Protein AF-A0A662QI14-F1 (afdb_monomer)

Structure (mmCIF, N/CA/C/O backbone):
data_AF-A0A662QI14-F1
#
_entry.id   AF-A0A662QI14-F1
#
loop_
_atom_site.group_PDB
_atom_site.id
_atom_site.type_symbol
_atom_site.label_atom_id
_atom_site.label_alt_id
_atom_site.label_comp_id
_atom_site.label_asym_id
_atom_site.label_entity_id
_atom_site.label_seq_id
_atom_site.pdbx_PDB_ins_code
_atom_site.Cartn_x
_atom_site.Cartn_y
_atom_site.Cartn_z
_atom_site.occupancy
_atom_site.B_iso_or_equiv
_atom_site.auth_seq_id
_atom_site.auth_comp_id
_atom_site.auth_asym_id
_atom_site.auth_atom_id
_atom_site.pdbx_PDB_model_num
ATOM 1 N N . MET A 1 1 ? 9.023 14.024 5.427 1.00 74.12 1 MET A N 1
ATOM 2 C CA . MET A 1 1 ? 7.740 13.466 5.902 1.00 74.12 1 MET A CA 1
ATOM 3 C C . MET A 1 1 ? 7.917 11.964 5.994 1.00 74.12 1 MET A C 1
ATOM 5 O O . M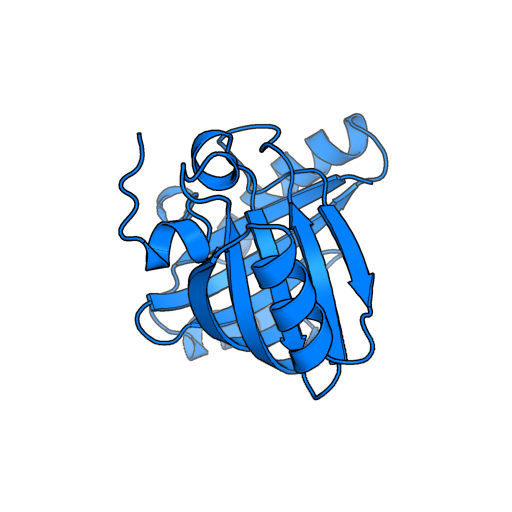ET A 1 1 ? 8.497 11.395 5.080 1.00 74.12 1 MET A O 1
ATOM 9 N N . ILE A 1 2 ? 7.525 11.358 7.107 1.00 78.69 2 ILE A N 1
ATOM 10 C CA . ILE A 1 2 ? 7.701 9.931 7.391 1.00 78.69 2 ILE A CA 1
ATOM 11 C C . ILE A 1 2 ? 6.310 9.346 7.583 1.00 78.69 2 ILE A C 1
ATOM 13 O O . ILE A 1 2 ? 5.497 9.927 8.299 1.00 78.69 2 ILE A O 1
ATOM 17 N N . GLU A 1 3 ? 6.028 8.222 6.946 1.00 86.25 3 GLU A N 1
ATOM 18 C CA . GLU A 1 3 ? 4.781 7.497 7.161 1.00 86.25 3 GLU A CA 1
ATOM 19 C C . GLU A 1 3 ? 4.987 6.438 8.245 1.00 86.25 3 GLU A C 1
ATOM 21 O O . GLU A 1 3 ? 5.936 5.659 8.176 1.00 86.25 3 GLU A O 1
ATOM 26 N N . VAL A 1 4 ? 4.129 6.457 9.266 1.00 92.00 4 VAL A N 1
ATOM 27 C CA . VAL A 1 4 ? 3.988 5.400 10.270 1.00 92.00 4 VAL A CA 1
ATOM 28 C C . VAL A 1 4 ? 2.883 4.478 9.787 1.00 92.00 4 VAL A C 1
ATOM 30 O O . VAL A 1 4 ? 1.743 4.917 9.640 1.00 92.00 4 VAL A O 1
ATOM 33 N N . GLU A 1 5 ? 3.220 3.215 9.552 1.00 93.94 5 GLU A N 1
ATOM 34 C CA . GLU A 1 5 ? 2.289 2.214 9.034 1.00 93.94 5 GLU A CA 1
ATOM 35 C C . GLU A 1 5 ? 2.386 0.912 9.835 1.00 93.94 5 GLU A C 1
ATOM 37 O O . GLU A 1 5 ? 3.488 0.403 10.081 1.00 93.94 5 GLU A O 1
ATOM 42 N N . VAL A 1 6 ? 1.232 0.338 10.173 1.00 95.12 6 VAL A N 1
ATOM 43 C CA . VAL A 1 6 ? 1.103 -1.067 10.584 1.00 95.12 6 VAL A CA 1
ATOM 44 C C . VAL A 1 6 ? 0.076 -1.762 9.705 1.00 95.12 6 VAL A C 1
ATOM 46 O O . VAL A 1 6 ? -0.952 -1.186 9.352 1.00 95.12 6 VAL A O 1
ATOM 49 N N . LYS A 1 7 ? 0.348 -3.024 9.374 1.00 96.19 7 LYS A N 1
ATOM 50 C CA . LYS A 1 7 ? -0.572 -3.892 8.645 1.00 96.19 7 LYS A CA 1
ATOM 51 C C . LYS A 1 7 ? -0.931 -5.076 9.517 1.00 96.19 7 LYS A C 1
ATOM 53 O O . LYS A 1 7 ? -0.042 -5.743 10.033 1.00 96.19 7 LYS A O 1
ATOM 58 N N . VAL A 1 8 ? -2.215 -5.376 9.623 1.00 95.62 8 VAL A N 1
ATOM 59 C CA . VAL A 1 8 ? -2.722 -6.503 10.402 1.00 95.62 8 VAL A CA 1
ATOM 60 C C . VAL A 1 8 ? -3.516 -7.422 9.497 1.00 95.62 8 VAL A C 1
ATOM 62 O O . VAL A 1 8 ? -4.354 -6.963 8.719 1.00 95.62 8 VAL A O 1
ATOM 65 N N . ARG A 1 9 ? -3.258 -8.727 9.580 1.00 94.12 9 ARG A N 1
ATOM 66 C CA . ARG A 1 9 ? -4.088 -9.720 8.893 1.00 94.12 9 ARG A CA 1
ATOM 67 C C . ARG A 1 9 ? -5.415 -9.848 9.634 1.00 94.12 9 ARG A C 1
ATOM 69 O O . ARG A 1 9 ? -5.430 -10.047 10.842 1.00 94.12 9 ARG A O 1
ATOM 76 N N . VAL A 1 10 ? -6.529 -9.765 8.913 1.00 92.00 10 VAL A N 1
ATOM 77 C CA . VAL A 1 10 ? -7.872 -9.840 9.508 1.00 92.00 10 VAL A CA 1
ATOM 78 C C . VAL A 1 10 ? -8.641 -11.020 8.925 1.00 92.00 10 VAL A C 1
ATOM 80 O O . VAL A 1 10 ? -8.596 -11.272 7.722 1.00 92.00 10 VAL A O 1
ATOM 83 N N . GLY A 1 11 ? -9.327 -11.770 9.789 1.00 83.44 11 GLY A N 1
ATOM 84 C CA . GLY A 1 11 ? -10.088 -12.955 9.387 1.00 83.44 11 GLY A CA 1
ATOM 85 C C . GLY A 1 11 ? -11.378 -12.595 8.648 1.00 83.44 11 GLY A C 1
ATOM 86 O O . GLY A 1 11 ? -11.539 -12.926 7.476 1.00 83.44 11 GLY A O 1
ATOM 87 N N . ASP A 1 12 ? -12.289 -11.890 9.324 1.00 85.81 12 ASP A N 1
ATOM 88 C CA . ASP A 1 12 ? -13.563 -11.451 8.747 1.00 85.81 12 ASP A CA 1
ATOM 89 C C . ASP A 1 12 ? -13.516 -9.955 8.395 1.00 85.81 12 ASP A C 1
ATOM 91 O O . ASP A 1 12 ? -13.445 -9.072 9.253 1.00 85.81 12 ASP A O 1
ATOM 95 N N . THR A 1 13 ? -13.590 -9.677 7.091 1.00 86.50 13 THR A N 1
ATOM 96 C CA . THR A 1 13 ? -13.582 -8.316 6.531 1.00 86.50 13 THR A CA 1
ATOM 97 C C . THR A 1 13 ? -14.786 -7.499 6.996 1.00 86.50 13 THR A C 1
ATOM 99 O O . THR A 1 13 ? -14.650 -6.327 7.335 1.00 86.50 13 THR A O 1
ATOM 102 N N . ASN A 1 14 ? -15.971 -8.111 7.028 1.00 90.12 14 ASN A N 1
ATOM 103 C CA . ASN A 1 14 ? -17.198 -7.417 7.407 1.00 90.12 14 ASN A CA 1
ATOM 104 C C . ASN A 1 14 ? -17.208 -7.125 8.905 1.00 90.12 14 ASN A C 1
ATOM 106 O O . ASN A 1 14 ? -17.766 -6.121 9.342 1.00 90.12 14 ASN A O 1
ATOM 110 N N . GLU A 1 15 ? -16.612 -8.009 9.704 1.00 91.81 15 GLU A N 1
ATOM 111 C CA . GLU A 1 15 ? -16.480 -7.791 11.135 1.00 91.81 15 GLU A CA 1
ATOM 112 C C . GLU A 1 15 ? -15.593 -6.585 11.440 1.00 91.81 15 GLU A C 1
ATOM 114 O O . GLU A 1 15 ? -16.041 -5.677 12.143 1.00 91.81 15 GLU A O 1
ATOM 119 N N . ILE A 1 16 ? -14.379 -6.527 10.882 1.00 93.56 16 ILE A N 1
ATOM 120 C CA . ILE A 1 16 ? -13.482 -5.394 11.135 1.00 93.56 16 ILE A CA 1
ATOM 121 C C . ILE A 1 16 ? -14.049 -4.084 10.575 1.00 93.56 16 ILE A C 1
ATOM 123 O O . ILE A 1 16 ? -13.948 -3.053 11.233 1.00 93.56 16 ILE A O 1
ATOM 127 N N . GLU A 1 17 ? -14.726 -4.127 9.423 1.00 95.25 17 GLU A N 1
ATOM 128 C CA . GLU A 1 17 ? -15.419 -2.972 8.847 1.00 95.25 17 GLU A CA 1
ATOM 129 C C . GLU A 1 17 ? -16.504 -2.436 9.792 1.00 95.25 17 GLU A C 1
ATOM 131 O O . GLU A 1 17 ? -16.542 -1.239 10.080 1.00 95.25 17 GLU A O 1
ATOM 136 N N . ARG A 1 18 ? -17.347 -3.315 10.356 1.00 94.81 18 ARG A N 1
ATOM 137 C CA . ARG A 1 18 ? -18.336 -2.912 11.369 1.00 94.81 18 ARG A CA 1
ATOM 138 C C . ARG A 1 18 ? -17.670 -2.316 12.607 1.00 94.81 18 ARG A C 1
ATOM 140 O O . ARG A 1 18 ? -18.177 -1.328 13.132 1.00 94.81 18 ARG A O 1
ATOM 147 N N . ARG A 1 19 ? -16.552 -2.887 13.070 1.00 93.94 19 ARG A N 1
ATOM 148 C CA . ARG A 1 19 ? -15.827 -2.386 14.250 1.00 93.94 19 ARG A CA 1
ATOM 149 C C . ARG A 1 19 ? -15.285 -0.975 14.023 1.00 93.94 19 ARG A C 1
ATOM 151 O O . ARG A 1 19 ? -15.553 -0.109 14.849 1.00 93.94 19 ARG A O 1
ATOM 158 N N . ILE A 1 20 ? -14.574 -0.719 12.921 1.00 95.38 20 ILE A N 1
ATOM 159 C CA . ILE A 1 20 ? -14.007 0.617 12.657 1.00 95.38 20 ILE A CA 1
ATOM 160 C C . ILE A 1 20 ? -15.112 1.668 12.470 1.00 95.38 20 ILE A C 1
ATOM 162 O O . ILE A 1 20 ? -14.993 2.773 12.992 1.00 95.38 20 ILE A O 1
ATOM 166 N N . LEU A 1 21 ? -16.226 1.315 11.815 1.00 96.25 21 LEU A N 1
ATOM 167 C CA . LEU A 1 21 ? -17.382 2.206 11.666 1.00 96.25 21 LEU A CA 1
ATOM 168 C C . LEU A 1 21 ? -18.048 2.509 13.013 1.00 96.25 21 LEU A C 1
ATOM 170 O O . LEU A 1 21 ? -18.331 3.666 13.307 1.00 96.25 21 LEU A O 1
ATOM 174 N N . TYR A 1 22 ? -18.250 1.492 13.857 1.00 95.06 22 TYR A N 1
ATOM 175 C CA . TYR A 1 22 ? -18.815 1.664 15.200 1.00 95.06 22 TYR A CA 1
ATOM 176 C C . TYR A 1 22 ? -17.958 2.583 16.081 1.00 95.06 22 TYR A C 1
ATOM 178 O O . TYR A 1 22 ? -18.488 3.338 16.891 1.00 95.06 22 TYR A O 1
ATOM 186 N N . LYS A 1 23 ? -16.634 2.547 15.903 1.00 93.62 23 LYS A N 1
ATOM 187 C CA . LYS A 1 23 ? -15.697 3.430 16.606 1.00 93.62 23 LYS A CA 1
ATOM 188 C C . LYS A 1 23 ? -15.717 4.872 16.095 1.00 93.62 23 LYS A C 1
ATOM 190 O O . LYS A 1 23 ? -15.193 5.738 16.778 1.00 93.62 23 LYS A O 1
ATOM 195 N N . GLY A 1 24 ? -16.347 5.143 14.951 1.00 95.69 24 GLY A N 1
ATOM 196 C CA . GLY A 1 24 ? -16.468 6.486 14.381 1.00 95.69 24 GLY A CA 1
ATOM 197 C C . GLY A 1 24 ? -15.584 6.739 13.160 1.00 95.69 24 GLY A C 1
ATOM 198 O O . GLY A 1 24 ? -15.424 7.891 12.756 1.00 95.69 24 GLY A O 1
ATOM 199 N N . ALA A 1 25 ? -15.002 5.700 12.549 1.00 97.06 25 ALA A N 1
ATOM 200 C CA . ALA A 1 25 ? -14.295 5.866 11.284 1.00 97.06 25 ALA A CA 1
ATOM 201 C C . ALA A 1 25 ? -15.270 6.290 10.175 1.00 97.06 25 ALA A C 1
ATOM 203 O O . ALA A 1 25 ? -16.364 5.744 10.037 1.00 97.06 25 ALA A O 1
ATOM 204 N N . SER A 1 26 ? -14.856 7.245 9.350 1.00 97.94 26 SER A N 1
ATOM 205 C CA . SER A 1 26 ? -15.634 7.733 8.211 1.00 97.94 26 SER A CA 1
ATOM 206 C C . SER A 1 26 ? -15.220 7.004 6.940 1.00 97.94 26 SER A C 1
ATOM 208 O O . SER A 1 26 ? -14.038 6.991 6.600 1.00 97.94 26 SER A O 1
ATOM 210 N N . TYR A 1 27 ? -16.174 6.400 6.228 1.00 97.88 27 TYR A N 1
ATOM 211 C CA . TYR A 1 27 ? -15.918 5.815 4.909 1.00 97.88 27 TYR A CA 1
ATOM 212 C C . TYR A 1 27 ? -15.594 6.908 3.890 1.00 97.88 27 TYR A C 1
ATOM 214 O O . TYR A 1 27 ? -16.312 7.901 3.796 1.00 97.88 27 TYR A O 1
ATOM 222 N N . MET A 1 28 ? -14.537 6.695 3.106 1.00 97.62 28 MET A N 1
ATOM 223 C CA . MET A 1 28 ? -14.084 7.650 2.096 1.00 97.62 28 MET A CA 1
ATOM 224 C C . MET A 1 28 ? -14.391 7.152 0.684 1.00 97.62 28 MET A C 1
ATOM 226 O O . MET A 1 28 ? -15.162 7.772 -0.044 1.00 97.62 28 MET A O 1
ATOM 230 N N . LYS A 1 29 ? -13.771 6.039 0.278 1.00 97.31 29 LYS A N 1
ATOM 231 C CA . LYS A 1 29 ? -13.925 5.461 -1.064 1.00 97.31 29 LYS A CA 1
ATOM 232 C C . LYS A 1 29 ? -13.498 3.997 -1.096 1.00 97.31 29 LYS A C 1
ATOM 234 O O . LYS A 1 29 ? -12.813 3.522 -0.191 1.00 97.31 29 LYS A O 1
ATOM 239 N N . ALA A 1 30 ? -13.851 3.305 -2.173 1.00 97.19 30 ALA A N 1
ATOM 240 C CA . ALA A 1 30 ? -13.321 1.993 -2.509 1.00 97.19 30 ALA A CA 1
ATOM 241 C C . ALA A 1 30 ? -12.641 2.071 -3.873 1.00 97.19 30 ALA A C 1
ATOM 243 O O . ALA A 1 30 ? -13.185 2.688 -4.783 1.00 97.19 30 ALA A O 1
ATOM 244 N N . VAL A 1 31 ? -11.474 1.445 -3.991 1.00 97.50 31 VAL A N 1
ATOM 245 C CA . VAL A 1 31 ? -10.638 1.493 -5.191 1.00 97.50 31 VAL A CA 1
ATOM 246 C C . VAL A 1 31 ? -10.148 0.099 -5.561 1.00 97.50 31 VAL A C 1
ATOM 248 O O . VAL A 1 31 ? -9.963 -0.763 -4.691 1.00 97.50 31 VAL A O 1
ATOM 251 N N . MET A 1 32 ? -9.924 -0.118 -6.852 1.00 97.56 32 MET A N 1
ATOM 252 C CA . MET A 1 32 ? -9.212 -1.293 -7.347 1.00 97.56 32 MET A CA 1
ATOM 253 C C . MET A 1 32 ? -7.774 -0.890 -7.640 1.00 97.56 32 MET A C 1
ATOM 255 O O . MET A 1 32 ? -7.534 0.044 -8.396 1.00 97.56 32 MET A O 1
ATOM 259 N N . GLN A 1 33 ? -6.821 -1.593 -7.034 1.00 98.06 33 GLN A N 1
ATOM 260 C CA . GLN A 1 33 ? -5.401 -1.339 -7.241 1.00 98.06 33 GLN A CA 1
ATOM 261 C C . GLN A 1 33 ? -4.744 -2.545 -7.896 1.00 98.06 33 GLN A C 1
ATOM 263 O O . GLN A 1 33 ? -4.866 -3.671 -7.400 1.00 98.06 33 GLN A O 1
ATOM 268 N N . HIS A 1 34 ? -3.999 -2.291 -8.969 1.00 97.94 34 HIS A N 1
ATOM 269 C CA . HIS A 1 34 ? -3.143 -3.275 -9.621 1.00 97.94 34 HIS A CA 1
ATOM 270 C C . HIS A 1 34 ? -1.697 -2.796 -9.585 1.00 97.94 34 HIS A C 1
ATOM 272 O O . HIS A 1 34 ? -1.315 -1.854 -10.274 1.00 97.94 34 HIS A O 1
ATOM 278 N N . ASP A 1 35 ? -0.905 -3.475 -8.767 1.00 98.12 35 ASP A N 1
ATOM 279 C CA . ASP A 1 35 ? 0.502 -3.184 -8.543 1.00 98.12 35 ASP A CA 1
ATOM 280 C C . ASP A 1 35 ? 1.366 -4.129 -9.381 1.00 98.12 35 ASP A C 1
ATOM 282 O O . ASP A 1 35 ? 1.158 -5.341 -9.354 1.00 98.12 35 ASP A O 1
ATOM 286 N N . VAL A 1 36 ? 2.365 -3.587 -10.074 1.00 98.19 36 VAL A N 1
ATOM 287 C CA . VAL A 1 36 ? 3.467 -4.333 -10.697 1.00 98.19 36 VAL A CA 1
ATOM 288 C C . VAL A 1 36 ? 4.752 -3.906 -10.022 1.00 98.19 36 VAL A C 1
ATOM 290 O O . VAL A 1 36 ? 5.079 -2.718 -9.986 1.00 98.19 36 VAL A O 1
ATOM 293 N N . TYR A 1 37 ? 5.485 -4.873 -9.495 1.00 98.38 37 TYR A N 1
ATOM 294 C CA . TYR A 1 37 ? 6.766 -4.641 -8.853 1.00 98.38 37 TYR A CA 1
ATOM 295 C C . TYR A 1 37 ? 7.911 -4.943 -9.808 1.00 98.38 37 TYR A C 1
ATOM 297 O O . TYR A 1 37 ? 7.887 -5.943 -10.530 1.00 98.38 37 TYR A O 1
ATOM 305 N N . PHE A 1 38 ? 8.922 -4.083 -9.765 1.00 98.50 38 PHE A N 1
ATOM 306 C CA . PHE A 1 38 ? 10.118 -4.162 -10.586 1.00 98.50 38 PHE A CA 1
ATOM 307 C C . PHE A 1 38 ? 11.364 -4.273 -9.712 1.00 98.50 38 PHE A C 1
ATOM 309 O O . PHE A 1 38 ? 11.449 -3.662 -8.646 1.00 98.50 38 PHE A O 1
ATOM 316 N N . ASP A 1 39 ? 12.343 -5.032 -10.188 1.00 98.38 39 ASP A N 1
ATOM 317 C CA . ASP A 1 39 ? 13.679 -5.112 -9.597 1.00 98.38 39 ASP A CA 1
ATOM 318 C C . ASP A 1 39 ? 14.699 -5.460 -10.687 1.00 98.38 39 ASP A C 1
ATOM 320 O O . ASP A 1 39 ? 14.338 -5.830 -11.805 1.00 98.38 39 ASP A O 1
ATOM 324 N N . PHE A 1 40 ? 15.981 -5.323 -10.384 1.00 98.06 40 PHE A N 1
ATOM 325 C CA . PHE A 1 40 ? 17.057 -5.753 -11.264 1.00 98.06 40 PHE A CA 1
ATOM 326 C C . PHE A 1 40 ? 17.158 -7.289 -11.303 1.00 98.06 40 PHE A C 1
ATOM 328 O O . PHE A 1 40 ? 16.676 -7.966 -10.388 1.00 98.06 40 PHE A O 1
ATOM 335 N N . PRO A 1 41 ? 17.838 -7.869 -12.314 1.00 97.12 41 PRO A N 1
ATOM 336 C CA . PRO A 1 41 ? 18.073 -9.310 -12.417 1.00 97.12 41 PRO A CA 1
ATOM 337 C C . PRO A 1 41 ? 18.618 -9.974 -11.151 1.00 97.12 41 PRO A C 1
ATOM 339 O O . PRO A 1 41 ? 18.265 -11.110 -10.844 1.00 97.12 41 PRO A O 1
ATOM 342 N N . ASP A 1 42 ? 19.434 -9.252 -10.386 1.00 96.56 42 ASP A N 1
ATOM 343 C CA . ASP A 1 42 ? 20.042 -9.722 -9.143 1.00 96.56 42 ASP A CA 1
ATOM 344 C C . ASP A 1 42 ? 19.197 -9.459 -7.882 1.00 96.56 42 ASP A C 1
ATOM 346 O O . ASP A 1 42 ? 19.680 -9.673 -6.767 1.00 96.56 42 ASP A O 1
ATOM 350 N N . LYS A 1 43 ? 17.947 -9.002 -8.048 1.00 95.81 43 LYS A N 1
ATOM 351 C CA . LYS A 1 43 ? 16.976 -8.707 -6.981 1.00 95.81 43 LYS A CA 1
ATOM 352 C C . LYS A 1 43 ? 17.530 -7.794 -5.880 1.00 95.81 43 LYS A C 1
ATOM 354 O O . LYS A 1 43 ? 17.286 -8.011 -4.688 1.00 95.81 43 LYS A O 1
ATOM 359 N N . ARG A 1 44 ? 18.363 -6.820 -6.264 1.00 96.25 44 ARG A N 1
ATOM 360 C CA . ARG A 1 44 ? 19.051 -5.951 -5.303 1.00 96.25 44 ARG A CA 1
ATOM 361 C C . ARG A 1 44 ? 18.091 -5.087 -4.498 1.00 96.25 44 ARG A C 1
ATOM 363 O O . ARG A 1 44 ? 18.332 -4.931 -3.310 1.00 96.25 44 ARG A O 1
ATOM 370 N N . LEU A 1 45 ? 17.000 -4.587 -5.090 1.00 96.06 45 LEU A N 1
ATOM 371 C CA . LEU A 1 45 ? 16.052 -3.756 -4.346 1.00 96.06 45 LEU A CA 1
ATOM 372 C C . LEU A 1 45 ? 15.402 -4.574 -3.233 1.00 96.06 45 LEU A C 1
ATOM 374 O O . LEU A 1 45 ? 15.449 -4.163 -2.078 1.00 96.06 45 LEU A O 1
ATOM 378 N N . LEU A 1 46 ? 14.891 -5.765 -3.557 1.00 93.75 46 LEU A N 1
ATOM 379 C CA . LEU A 1 46 ? 14.287 -6.662 -2.577 1.00 93.75 46 LEU A CA 1
ATOM 380 C C . LEU A 1 46 ? 15.276 -7.055 -1.472 1.00 93.75 46 LEU A C 1
ATOM 382 O O . LEU A 1 46 ? 14.916 -7.052 -0.297 1.00 93.75 46 LEU A O 1
ATOM 386 N N . ARG A 1 47 ? 16.523 -7.391 -1.833 1.00 92.69 47 ARG A N 1
ATOM 387 C CA . ARG A 1 47 ? 17.570 -7.751 -0.863 1.00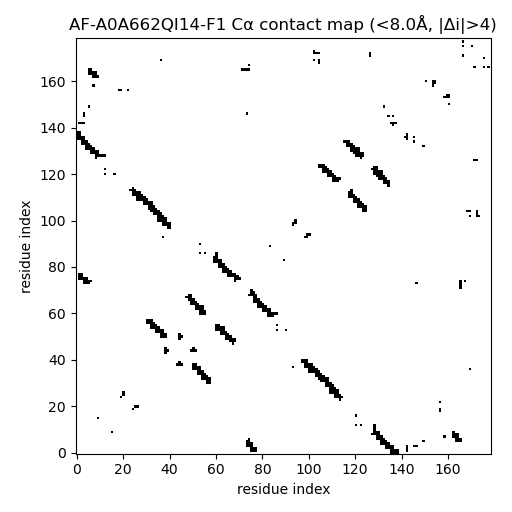 92.69 47 ARG A CA 1
ATOM 388 C C . ARG A 1 47 ? 17.870 -6.609 0.105 1.00 92.69 47 ARG A C 1
ATOM 390 O O . ARG A 1 47 ? 18.095 -6.874 1.284 1.00 92.69 47 ARG A O 1
ATOM 397 N N . ASP A 1 48 ? 17.854 -5.381 -0.394 1.00 92.12 48 ASP A N 1
ATOM 398 C CA . ASP A 1 48 ? 18.148 -4.181 0.384 1.00 92.12 48 ASP A CA 1
ATOM 399 C C . ASP A 1 48 ? 16.891 -3.662 1.129 1.00 92.12 48 ASP A C 1
ATOM 401 O O . ASP A 1 48 ? 16.942 -2.644 1.815 1.00 92.12 48 ASP A O 1
ATOM 405 N N . GLY A 1 49 ? 15.754 -4.370 1.038 1.00 90.94 49 GLY A N 1
ATOM 406 C CA . GLY A 1 49 ? 14.491 -4.006 1.693 1.00 90.94 49 GLY A CA 1
ATOM 407 C C . GLY A 1 49 ? 13.717 -2.879 0.998 1.00 90.94 49 GLY A C 1
ATOM 408 O O . GLY A 1 49 ? 12.751 -2.354 1.557 1.00 90.94 49 GLY A O 1
ATOM 409 N N . CYS A 1 50 ? 14.126 -2.520 -0.217 1.00 94.94 50 CYS A N 1
ATOM 410 C CA . CYS A 1 50 ? 13.502 -1.521 -1.073 1.00 94.94 50 CYS A CA 1
ATOM 411 C C . CYS A 1 50 ? 12.475 -2.162 -2.022 1.00 94.94 50 CYS A C 1
ATOM 413 O O . CYS A 1 50 ? 12.456 -3.373 -2.247 1.00 94.94 50 CYS A O 1
ATOM 415 N N . ALA A 1 51 ? 11.623 -1.339 -2.631 1.00 96.56 51 ALA A N 1
ATOM 416 C CA . ALA A 1 51 ? 10.713 -1.786 -3.682 1.00 96.56 51 ALA A CA 1
ATOM 417 C C . ALA A 1 51 ? 10.473 -0.687 -4.717 1.00 96.56 51 ALA A C 1
ATOM 419 O O . ALA A 1 51 ? 10.223 0.460 -4.353 1.00 96.56 51 ALA A O 1
ATOM 420 N N . LEU A 1 52 ? 10.472 -1.049 -6.001 1.00 98.25 52 LEU A N 1
ATOM 421 C CA . LEU A 1 52 ? 9.975 -0.193 -7.074 1.00 98.25 52 LEU A CA 1
ATOM 422 C C . LEU A 1 52 ? 8.638 -0.740 -7.576 1.00 98.25 52 LEU A C 1
ATOM 424 O O . LEU A 1 52 ? 8.526 -1.929 -7.878 1.00 98.25 52 LEU A O 1
ATOM 428 N N . ARG A 1 53 ? 7.620 0.119 -7.657 1.00 98.31 53 ARG A N 1
ATOM 429 C CA . ARG A 1 53 ? 6.253 -0.278 -8.007 1.00 98.31 53 ARG A CA 1
ATOM 430 C C . ARG A 1 53 ? 5.632 0.685 -9.009 1.00 98.31 53 ARG A C 1
ATOM 432 O O . ARG A 1 53 ? 5.707 1.895 -8.824 1.00 98.31 53 ARG A O 1
ATOM 439 N N . ILE A 1 54 ? 4.933 0.129 -9.992 1.00 98.50 54 ILE A N 1
ATOM 440 C CA . ILE A 1 54 ? 3.940 0.832 -10.806 1.00 98.50 54 ILE A CA 1
ATOM 441 C C . ILE A 1 54 ? 2.554 0.390 -10.336 1.00 98.50 54 ILE A C 1
ATOM 443 O O . ILE A 1 54 ? 2.256 -0.802 -10.348 1.00 98.50 54 ILE A O 1
ATOM 447 N N . ARG A 1 55 ? 1.725 1.330 -9.882 1.00 98.44 55 ARG A N 1
ATOM 448 C CA . ARG A 1 55 ? 0.342 1.093 -9.450 1.00 98.44 55 ARG A CA 1
ATOM 449 C C . ARG A 1 55 ? -0.614 1.749 -10.425 1.00 98.44 55 ARG A C 1
ATOM 451 O O . ARG A 1 55 ? -0.465 2.930 -10.706 1.00 98.44 55 ARG A O 1
ATOM 458 N N . GLU A 1 56 ? -1.634 1.016 -10.835 1.00 97.81 56 GLU A N 1
ATOM 459 C CA . GLU A 1 56 ? -2.838 1.584 -11.434 1.00 97.81 56 GLU A CA 1
ATOM 460 C C . GLU A 1 56 ? -3.972 1.576 -10.404 1.00 97.81 56 GLU A C 1
ATOM 462 O O . GLU A 1 56 ? -4.236 0.544 -9.783 1.00 97.81 56 GLU A O 1
ATOM 467 N N . GLU A 1 57 ? -4.607 2.728 -10.206 1.00 96.19 57 GLU A N 1
ATOM 468 C CA . GLU A 1 57 ? -5.771 2.938 -9.342 1.00 96.19 57 GLU A CA 1
ATOM 469 C C . GLU A 1 57 ? -6.782 3.806 -10.092 1.00 96.19 57 GLU A C 1
ATOM 471 O O . GLU A 1 57 ? -6.487 4.959 -10.394 1.00 96.19 57 GLU A O 1
ATOM 476 N N . ASP A 1 58 ? -7.961 3.262 -10.397 1.00 89.12 58 ASP A N 1
ATOM 477 C CA . ASP A 1 58 ? -9.064 3.990 -11.049 1.00 89.12 58 ASP A CA 1
ATOM 478 C C . ASP A 1 58 ? -8.633 4.802 -12.297 1.00 89.12 58 ASP A C 1
ATOM 480 O O . ASP A 1 58 ? -9.082 5.925 -12.523 1.00 89.12 58 ASP A O 1
ATOM 484 N N . GLY A 1 59 ? -7.731 4.238 -13.112 1.00 88.62 59 GLY A N 1
ATOM 485 C CA . GLY A 1 59 ? -7.196 4.867 -14.328 1.00 88.62 59 GLY A CA 1
ATOM 486 C C . GLY A 1 59 ? -6.018 5.825 -14.109 1.00 88.62 59 GLY A C 1
ATOM 487 O O . GLY A 1 59 ? -5.436 6.300 -15.081 1.00 88.62 59 GLY A O 1
ATOM 488 N N . ILE A 1 60 ? -5.624 6.086 -12.861 1.00 94.69 60 ILE A N 1
ATOM 489 C CA . ILE A 1 60 ? -4.426 6.858 -12.518 1.00 94.69 60 ILE A CA 1
ATOM 490 C C . ILE A 1 60 ? -3.258 5.895 -12.331 1.00 94.69 60 ILE A C 1
ATOM 492 O O . ILE A 1 60 ? -3.358 4.916 -11.590 1.00 94.69 60 ILE A O 1
ATOM 496 N N . CYS A 1 61 ? -2.128 6.192 -12.971 1.00 97.38 61 CYS A N 1
ATOM 497 C CA . CYS A 1 61 ? -0.906 5.418 -12.818 1.00 97.38 61 CYS A CA 1
ATOM 498 C C . CYS A 1 61 ? 0.112 6.173 -11.952 1.00 97.38 61 CYS A C 1
ATOM 500 O O . CYS A 1 61 ? 0.431 7.333 -12.209 1.00 97.38 61 CYS A O 1
ATOM 502 N N . MET A 1 62 ? 0.651 5.499 -10.939 1.00 98.12 62 MET A N 1
ATOM 503 C CA . MET A 1 62 ? 1.643 6.037 -10.008 1.00 98.12 62 MET A CA 1
ATOM 504 C C . MET A 1 62 ? 2.898 5.168 -10.023 1.00 98.12 62 MET A C 1
ATOM 506 O O . MET A 1 62 ? 2.815 3.941 -9.934 1.00 98.12 62 MET A O 1
ATOM 510 N N . MET A 1 63 ? 4.064 5.803 -10.094 1.00 98.44 63 MET A N 1
ATOM 511 C CA . MET A 1 63 ? 5.356 5.16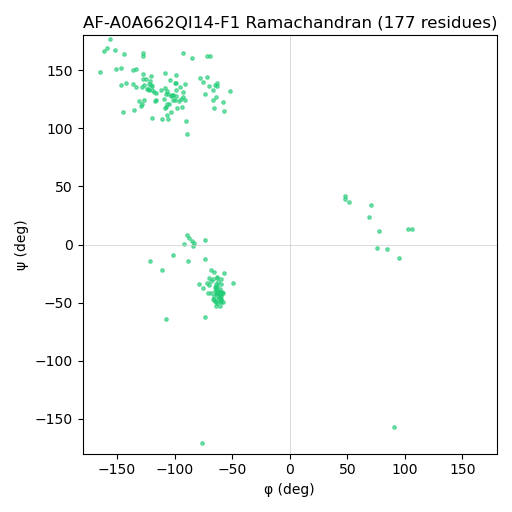3 -9.868 1.00 98.44 63 MET A CA 1
ATOM 512 C C . MET A 1 63 ? 5.836 5.503 -8.463 1.00 98.44 63 MET A C 1
ATOM 514 O O . MET A 1 63 ? 5.897 6.675 -8.096 1.00 98.44 63 MET A O 1
ATOM 518 N N . THR A 1 64 ? 6.210 4.481 -7.698 1.00 97.88 64 THR A N 1
ATOM 519 C CA . THR A 1 64 ? 6.665 4.634 -6.316 1.00 97.88 64 THR A CA 1
ATOM 520 C C . THR A 1 64 ? 7.971 3.879 -6.112 1.00 97.88 64 THR A C 1
ATOM 522 O O . THR A 1 64 ? 8.021 2.662 -6.311 1.00 97.88 64 THR A O 1
ATOM 525 N N . PHE A 1 65 ? 9.009 4.578 -5.663 1.00 97.25 65 PHE A N 1
ATOM 526 C CA . PHE A 1 65 ? 10.176 3.964 -5.041 1.00 97.25 65 PHE A CA 1
ATOM 527 C C . PHE A 1 65 ? 10.008 4.005 -3.523 1.00 97.25 65 PHE A C 1
ATOM 529 O O . PHE A 1 65 ? 9.823 5.072 -2.941 1.00 97.25 65 PHE A O 1
ATOM 536 N N . LYS A 1 66 ? 10.076 2.839 -2.888 1.00 94.38 66 LYS A N 1
ATOM 537 C CA . LYS A 1 66 ? 10.036 2.676 -1.438 1.00 94.38 66 LYS A CA 1
ATOM 538 C C . LYS A 1 66 ? 11.432 2.301 -0.952 1.00 94.38 66 LYS A C 1
ATOM 540 O O . LYS A 1 66 ? 11.951 1.260 -1.359 1.00 94.38 66 LYS A O 1
ATOM 545 N N . GLY A 1 67 ? 12.020 3.144 -0.109 1.00 93.38 67 GLY A N 1
ATOM 546 C CA . GLY A 1 67 ? 13.367 2.972 0.427 1.00 93.38 67 GLY A CA 1
ATOM 547 C C . GLY A 1 67 ? 13.464 1.922 1.537 1.00 93.38 67 GLY A C 1
ATOM 548 O O . GLY A 1 67 ? 12.511 1.190 1.826 1.00 93.38 67 GLY A O 1
ATOM 549 N N . ILE A 1 68 ? 14.632 1.882 2.180 1.00 91.38 68 ILE A N 1
ATOM 550 C CA . ILE A 1 68 ? 14.932 0.978 3.296 1.00 91.38 68 ILE A CA 1
ATOM 551 C C . ILE A 1 68 ? 14.007 1.298 4.477 1.00 91.38 68 ILE A C 1
ATOM 553 O O . ILE A 1 68 ? 13.750 2.463 4.797 1.00 91.38 68 ILE A O 1
ATOM 557 N N . ARG A 1 69 ? 13.513 0.253 5.147 1.00 86.81 69 ARG A N 1
ATOM 558 C CA . ARG A 1 69 ? 12.711 0.400 6.366 1.00 86.81 69 ARG A CA 1
ATOM 559 C C . ARG A 1 69 ? 13.533 1.037 7.480 1.00 86.81 69 ARG A C 1
ATOM 561 O O . ARG A 1 69 ? 14.665 0.632 7.729 1.00 86.81 69 ARG A O 1
ATOM 568 N N . ARG A 1 70 ? 12.938 1.993 8.194 1.00 82.00 70 ARG A N 1
ATOM 569 C CA . ARG A 1 70 ? 13.585 2.643 9.345 1.00 82.00 70 ARG A CA 1
ATOM 570 C C . ARG A 1 70 ? 13.750 1.697 10.538 1.00 82.00 70 ARG A C 1
ATOM 572 O O . ARG A 1 70 ? 14.695 1.853 11.302 1.00 82.00 70 ARG A O 1
ATOM 579 N N . ASN A 1 71 ? 12.838 0.740 10.707 1.00 77.94 71 ASN A N 1
ATOM 580 C CA . ASN A 1 71 ? 12.892 -0.299 11.738 1.00 77.94 71 ASN A CA 1
ATOM 581 C C . ASN A 1 71 ? 12.086 -1.543 11.322 1.00 77.94 71 ASN A C 1
ATOM 583 O O . ASN A 1 71 ? 11.471 -1.574 10.257 1.00 77.94 71 ASN A O 1
ATOM 587 N N . SER A 1 72 ? 12.120 -2.579 12.162 1.00 74.44 72 SER A N 1
ATOM 588 C CA . SER A 1 72 ? 11.386 -3.838 11.978 1.00 74.44 72 SER A CA 1
ATOM 589 C C . SER A 1 72 ? 9.973 -3.832 12.575 1.00 74.44 72 SER A C 1
ATOM 591 O O . SER A 1 72 ? 9.183 -4.724 12.271 1.00 74.44 72 SER A O 1
ATOM 593 N N . GLU A 1 73 ? 9.647 -2.859 13.426 1.00 73.06 73 GLU A N 1
ATOM 594 C CA . GLU A 1 73 ? 8.367 -2.794 14.146 1.00 73.0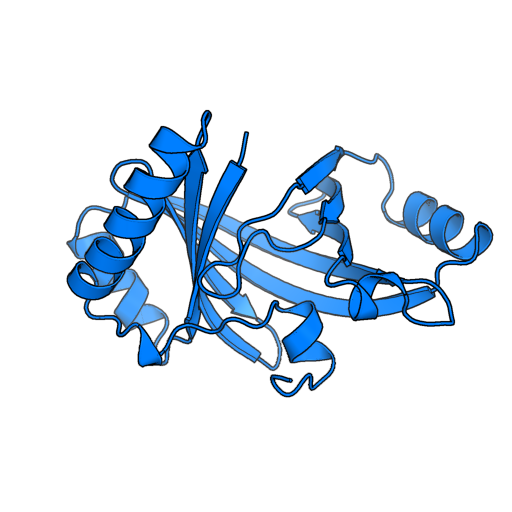6 73 GLU A CA 1
ATOM 595 C C . GLU A 1 73 ? 7.229 -2.279 13.262 1.00 73.06 73 GLU A C 1
ATOM 597 O O . GLU A 1 73 ? 6.093 -2.721 13.395 1.00 73.06 73 GLU A O 1
ATOM 602 N N . THR A 1 74 ? 7.540 -1.364 12.343 1.00 80.50 74 THR A N 1
ATOM 603 C CA . THR A 1 74 ? 6.564 -0.705 11.466 1.00 80.50 74 THR A CA 1
ATOM 604 C C . THR A 1 74 ? 6.963 -0.823 9.996 1.00 80.50 74 THR A C 1
ATOM 606 O O . THR A 1 74 ? 8.116 -1.102 9.662 1.00 80.50 74 THR A O 1
ATOM 609 N N . GLY A 1 75 ? 6.021 -0.553 9.090 1.00 78.88 75 GLY A N 1
ATOM 610 C CA . GLY A 1 75 ? 6.275 -0.447 7.646 1.00 78.88 75 GLY A CA 1
ATOM 611 C C . GLY A 1 75 ? 7.012 0.831 7.218 1.00 78.88 75 GLY A C 1
ATOM 612 O O . GLY A 1 75 ? 7.209 1.047 6.022 1.00 78.88 75 GLY A O 1
ATOM 613 N N . SER A 1 76 ? 7.419 1.670 8.176 1.00 86.31 76 SER A N 1
ATOM 614 C CA . SER A 1 76 ? 7.874 3.045 7.955 1.00 86.31 76 SER A CA 1
ATOM 615 C C . SER A 1 76 ? 9.156 3.132 7.128 1.00 86.31 76 SER A C 1
ATOM 617 O O . SER A 1 76 ? 10.190 2.554 7.484 1.00 86.31 76 SER A O 1
ATOM 619 N N . ARG A 1 77 ? 9.118 3.921 6.052 1.00 89.25 77 ARG A N 1
ATOM 620 C CA . ARG A 1 77 ? 10.239 4.151 5.127 1.00 89.25 77 ARG A CA 1
ATOM 621 C C . ARG A 1 77 ? 10.056 5.444 4.342 1.00 89.25 77 ARG A C 1
ATOM 623 O O . ARG A 1 77 ? 8.994 6.057 4.380 1.00 89.25 77 ARG A O 1
ATOM 630 N N . GLU A 1 78 ? 11.111 5.863 3.650 1.00 88.88 78 GLU A N 1
ATOM 631 C CA . GLU A 1 78 ? 10.999 6.913 2.638 1.00 88.88 78 GLU A CA 1
ATOM 632 C C . GLU A 1 78 ? 10.225 6.385 1.426 1.00 88.88 78 GLU A C 1
ATOM 634 O O . GLU A 1 78 ? 10.482 5.272 0.956 1.00 88.88 78 GLU A O 1
ATOM 639 N N . GLU A 1 79 ? 9.306 7.197 0.909 1.00 92.19 79 GLU A N 1
ATOM 640 C CA . GLU A 1 79 ? 8.600 6.922 -0.338 1.00 92.19 79 GLU A CA 1
ATOM 641 C C . GLU A 1 79 ? 8.734 8.118 -1.279 1.00 92.19 79 GLU A C 1
ATOM 643 O O . GLU A 1 79 ? 8.394 9.249 -0.927 1.00 92.19 79 GLU A O 1
ATOM 648 N N . ILE A 1 80 ? 9.239 7.856 -2.484 1.00 94.19 80 ILE A N 1
ATOM 649 C CA . ILE A 1 80 ? 9.293 8.814 -3.586 1.00 94.19 80 ILE A CA 1
ATOM 650 C C . ILE A 1 80 ? 8.229 8.376 -4.581 1.00 94.19 80 ILE A C 1
ATOM 652 O O . ILE A 1 80 ? 8.355 7.321 -5.206 1.00 94.19 80 ILE A O 1
ATOM 656 N N . GLU A 1 81 ? 7.171 9.169 -4.708 1.00 96.50 81 GLU A N 1
ATOM 657 C CA . GLU A 1 81 ? 6.002 8.831 -5.512 1.00 96.50 81 GLU A CA 1
ATOM 658 C C . GLU A 1 81 ? 5.677 9.943 -6.511 1.00 96.50 81 GLU A C 1
ATOM 660 O O . GLU A 1 81 ? 5.716 11.126 -6.174 1.00 96.50 81 GLU A O 1
ATOM 665 N N . THR A 1 82 ? 5.342 9.564 -7.745 1.00 97.25 82 THR A N 1
ATOM 666 C CA . THR A 1 82 ? 4.887 10.502 -8.776 1.00 97.25 82 THR A CA 1
ATOM 667 C C . THR A 1 82 ? 3.859 9.866 -9.704 1.00 97.25 82 THR A C 1
ATOM 669 O O . THR A 1 82 ? 3.877 8.653 -9.932 1.00 97.25 82 THR A O 1
ATOM 672 N N . SER A 1 83 ? 2.968 10.684 -10.264 1.00 97.56 83 SER A N 1
ATOM 673 C CA . SER A 1 83 ? 2.069 10.247 -11.329 1.00 97.56 83 SER A CA 1
ATOM 674 C C . SER A 1 83 ? 2.837 10.039 -12.630 1.00 97.56 83 SER A C 1
ATOM 676 O O . SER A 1 83 ? 3.748 10.804 -12.955 1.00 97.56 83 SER A O 1
ATOM 678 N N . VAL A 1 84 ? 2.427 9.039 -13.399 1.00 97.19 84 VAL A N 1
ATOM 679 C CA . VAL A 1 84 ? 2.926 8.770 -14.749 1.00 97.19 84 VAL A CA 1
ATOM 680 C C . VAL A 1 84 ? 1.745 8.659 -15.703 1.00 97.19 84 VAL A C 1
ATOM 682 O O . VAL A 1 84 ? 0.692 8.142 -15.345 1.00 97.19 84 VAL A O 1
ATOM 685 N N . GLU A 1 85 ? 1.914 9.172 -16.916 1.00 96.62 85 GLU A N 1
ATOM 686 C CA . GLU A 1 85 ? 0.815 9.298 -17.878 1.00 96.62 85 GLU A CA 1
ATOM 687 C C . GLU A 1 85 ? 0.362 7.943 -18.435 1.00 96.62 85 GLU A C 1
ATOM 689 O O . GLU A 1 85 ? -0.831 7.677 -18.540 1.00 96.62 85 GLU A O 1
ATOM 694 N N . SER A 1 86 ? 1.313 7.063 -18.758 1.00 96.12 86 SER A N 1
ATOM 695 C CA . SER A 1 86 ? 1.026 5.752 -19.337 1.00 96.12 86 SER A CA 1
ATOM 696 C C . SER A 1 86 ? 1.732 4.648 -18.570 1.00 96.12 86 SER A C 1
ATOM 698 O O . SER A 1 86 ? 2.964 4.584 -18.523 1.00 96.12 86 SER A O 1
ATOM 700 N N . ARG A 1 87 ? 0.929 3.730 -18.020 1.00 95.75 87 ARG A N 1
ATOM 701 C CA . ARG A 1 87 ? 1.409 2.487 -17.412 1.00 95.75 87 ARG A CA 1
ATOM 702 C C . ARG A 1 87 ? 2.207 1.648 -18.404 1.00 95.75 87 ARG A C 1
ATOM 704 O O . ARG A 1 87 ? 3.224 1.064 -18.037 1.00 95.75 87 ARG A O 1
ATOM 711 N N . GLU A 1 88 ? 1.735 1.554 -19.641 1.00 96.06 88 GLU A N 1
ATOM 712 C CA . GLU A 1 88 ? 2.373 0.723 -20.656 1.00 96.06 88 GLU A CA 1
ATOM 713 C C . GLU A 1 88 ? 3.775 1.249 -20.982 1.00 96.06 88 GLU A C 1
ATOM 715 O O . GLU A 1 88 ? 4.747 0.492 -20.940 1.00 96.06 88 GLU A O 1
ATOM 720 N N . GLU A 1 89 ? 3.890 2.555 -21.228 1.00 98.00 89 GLU A N 1
ATOM 721 C CA . GLU A 1 89 ? 5.158 3.176 -21.606 1.00 98.00 89 GLU A CA 1
ATOM 722 C C . GLU A 1 89 ? 6.160 3.176 -20.452 1.00 98.00 89 GLU A C 1
ATOM 724 O O . GLU A 1 89 ? 7.318 2.812 -20.660 1.00 98.00 89 GLU A O 1
ATOM 729 N N . ILE A 1 90 ? 5.735 3.473 -19.215 1.00 97.88 90 ILE A N 1
ATOM 730 C CA . ILE A 1 90 ? 6.657 3.401 -18.075 1.00 97.88 90 ILE A CA 1
ATOM 731 C C . ILE A 1 90 ? 7.157 1.970 -17.845 1.00 97.88 90 ILE A C 1
ATOM 733 O O . ILE A 1 90 ? 8.351 1.779 -17.633 1.00 97.88 90 ILE A O 1
ATOM 737 N N . CYS A 1 91 ? 6.298 0.947 -17.961 1.00 97.50 91 CYS A N 1
ATOM 738 C CA . CYS A 1 91 ? 6.730 -0.448 -17.827 1.00 97.50 91 CYS A CA 1
ATOM 739 C C . CYS A 1 91 ? 7.769 -0.816 -18.897 1.00 97.50 91 CYS A C 1
ATOM 741 O O . CYS A 1 91 ? 8.800 -1.401 -18.565 1.00 97.50 91 CYS A O 1
ATOM 743 N N . LYS A 1 92 ? 7.537 -0.426 -20.161 1.00 98.12 92 LYS A N 1
ATOM 744 C CA . LYS A 1 92 ? 8.496 -0.639 -21.258 1.00 98.12 92 LYS A CA 1
ATOM 745 C C . LYS A 1 92 ? 9.824 0.064 -20.984 1.00 98.12 92 LYS A C 1
ATOM 747 O O . LYS A 1 92 ? 10.875 -0.538 -21.185 1.00 98.12 92 LYS A O 1
ATOM 752 N N . ILE A 1 93 ? 9.799 1.316 -20.522 1.00 98.44 93 ILE A N 1
ATOM 753 C CA . ILE A 1 93 ? 11.016 2.070 -20.186 1.00 98.44 93 ILE A CA 1
ATOM 754 C C . ILE A 1 93 ? 11.806 1.337 -19.100 1.00 98.44 93 ILE A C 1
ATOM 756 O O . ILE A 1 93 ? 12.998 1.098 -19.289 1.00 98.44 93 ILE A O 1
ATOM 760 N N . LEU A 1 94 ? 11.151 0.929 -18.006 1.00 98.31 94 LEU A N 1
ATOM 761 C CA . LEU A 1 94 ? 11.801 0.215 -16.902 1.00 98.31 94 LEU A CA 1
ATOM 762 C C . LEU A 1 94 ? 12.448 -1.098 -17.370 1.00 98.31 94 LEU A C 1
ATOM 764 O O . LEU A 1 94 ? 13.590 -1.388 -17.015 1.00 98.31 94 LEU A O 1
ATOM 768 N N . GLU A 1 95 ? 11.767 -1.854 -18.230 1.00 98.19 95 GLU A N 1
ATOM 769 C CA . GLU A 1 95 ? 12.320 -3.071 -18.834 1.00 98.19 95 GLU A CA 1
ATOM 770 C C . GLU A 1 95 ? 13.542 -2.786 -19.716 1.00 98.19 95 GLU A C 1
ATOM 772 O O . GLU A 1 95 ? 14.544 -3.499 -19.655 1.00 98.19 95 GLU A O 1
ATOM 777 N N . ARG A 1 96 ? 13.504 -1.711 -20.511 1.00 98.31 96 ARG A N 1
ATOM 778 C CA . ARG A 1 96 ? 14.611 -1.328 -21.402 1.00 98.31 96 ARG A CA 1
ATOM 779 C C . ARG A 1 96 ? 15.840 -0.813 -20.662 1.00 98.31 96 ARG A C 1
ATOM 781 O O . ARG A 1 96 ? 16.944 -1.005 -21.163 1.00 98.31 96 ARG A O 1
ATOM 788 N N . VAL A 1 97 ? 15.674 -0.211 -19.484 1.00 97.62 97 VAL A N 1
ATOM 789 C CA . VAL A 1 97 ? 16.804 0.194 -18.626 1.00 97.62 97 VAL A CA 1
ATOM 790 C C . VAL A 1 97 ? 17.336 -0.949 -17.751 1.00 97.62 97 VAL A C 1
ATOM 792 O O . VAL A 1 97 ? 18.289 -0.751 -17.001 1.00 97.62 97 VAL A O 1
ATOM 795 N N . GLY A 1 98 ? 16.765 -2.152 -17.872 1.00 98.00 98 GLY A N 1
ATOM 796 C CA . GLY A 1 98 ? 17.298 -3.375 -17.273 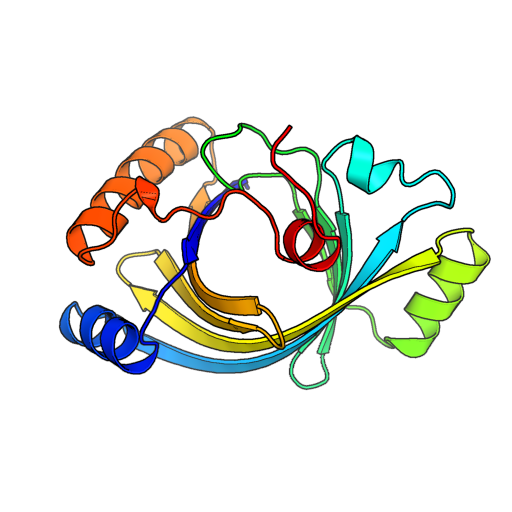1.00 98.00 98 GLY A CA 1
ATOM 797 C C . GLY A 1 98 ? 16.591 -3.850 -16.005 1.00 98.00 98 GLY A C 1
ATOM 798 O O . GLY A 1 98 ? 17.130 -4.718 -15.322 1.00 98.00 98 GLY A O 1
ATOM 799 N N . LEU A 1 99 ? 15.412 -3.319 -15.673 1.00 98.50 99 LEU A N 1
ATOM 800 C CA . LEU A 1 99 ? 14.559 -3.893 -14.629 1.00 98.50 99 LEU A CA 1
ATOM 801 C C . LEU A 1 99 ? 13.695 -5.022 -15.204 1.00 98.50 99 LEU A C 1
ATOM 803 O O . LEU A 1 99 ? 13.452 -5.114 -16.402 1.00 98.50 99 LEU A O 1
ATOM 807 N N . MET A 1 100 ? 13.189 -5.881 -14.332 1.00 97.81 100 MET A N 1
ATOM 808 C CA . MET A 1 100 ? 12.276 -6.965 -14.674 1.00 97.81 100 MET A CA 1
ATOM 809 C C . MET A 1 100 ? 11.043 -6.877 -13.787 1.00 97.81 100 MET A C 1
ATOM 811 O O . MET A 1 100 ? 11.150 -6.524 -12.611 1.00 97.81 100 MET A O 1
ATOM 815 N N . ARG A 1 101 ? 9.880 -7.261 -14.318 1.00 97.75 101 ARG A N 1
ATOM 816 C CA . ARG A 1 101 ? 8.690 -7.500 -13.493 1.00 97.75 101 ARG A CA 1
ATOM 817 C C . ARG A 1 101 ? 8.949 -8.713 -12.609 1.00 97.75 101 ARG A C 1
ATOM 819 O O . ARG A 1 101 ? 9.271 -9.784 -13.118 1.00 97.75 101 ARG A O 1
ATOM 826 N N . ILE A 1 102 ? 8.804 -8.551 -11.300 1.00 96.94 102 ILE A N 1
ATOM 827 C CA . ILE A 1 102 ? 9.057 -9.629 -10.334 1.00 96.94 102 ILE A CA 1
ATOM 828 C C . ILE A 1 102 ? 7.788 -10.146 -9.660 1.00 96.94 102 ILE A C 1
ATOM 830 O O . ILE A 1 102 ? 7.791 -11.262 -9.150 1.00 96.94 102 ILE A O 1
ATOM 834 N N . CYS A 1 103 ? 6.719 -9.350 -9.628 1.00 95.12 103 CYS A N 1
ATOM 835 C CA . CYS A 1 103 ? 5.484 -9.676 -8.922 1.00 95.12 103 CYS A CA 1
ATOM 836 C C . CYS A 1 103 ? 4.348 -8.751 -9.379 1.00 95.12 103 CYS A C 1
ATOM 838 O O . CYS A 1 103 ? 4.586 -7.581 -9.690 1.00 95.12 103 CYS A O 1
ATOM 840 N N . GLU A 1 104 ? 3.119 -9.265 -9.364 1.00 97.19 104 GLU A N 1
ATOM 841 C CA . GLU A 1 104 ? 1.904 -8.465 -9.479 1.00 97.19 104 GLU A CA 1
ATOM 842 C C . GLU A 1 104 ? 1.006 -8.685 -8.259 1.00 97.19 104 GLU A C 1
ATOM 844 O O . GLU A 1 104 ? 0.833 -9.816 -7.808 1.00 97.19 104 GLU A O 1
ATOM 849 N N . VAL A 1 105 ? 0.412 -7.608 -7.743 1.00 97.88 105 VAL A N 1
ATOM 850 C CA . VAL A 1 105 ? -0.541 -7.661 -6.626 1.00 97.88 105 VAL A CA 1
ATOM 851 C C . VAL A 1 105 ? -1.808 -6.917 -7.018 1.00 97.88 105 VAL A C 1
ATOM 853 O O . VAL A 1 105 ? -1.780 -5.719 -7.298 1.00 97.88 105 VAL A O 1
ATOM 856 N N . LYS A 1 106 ? -2.940 -7.621 -7.002 1.00 97.81 106 LYS A N 1
ATOM 857 C CA . LYS A 1 106 ? -4.268 -7.045 -7.224 1.00 97.81 106 LYS A CA 1
ATOM 858 C C . LYS A 1 106 ? -5.042 -7.031 -5.919 1.00 97.81 106 LYS A C 1
ATOM 860 O O . LYS A 1 106 ? -5.047 -8.018 -5.182 1.00 97.81 106 LYS A O 1
ATOM 865 N N . LYS A 1 107 ? -5.689 -5.908 -5.617 1.00 97.00 107 LYS A N 1
ATOM 866 C CA . LYS A 1 107 ? -6.503 -5.781 -4.406 1.00 97.00 107 LYS A CA 1
ATOM 867 C C . LYS A 1 107 ? -7.649 -4.802 -4.561 1.00 97.00 107 LYS A C 1
ATOM 869 O O . LYS A 1 107 ? -7.553 -3.815 -5.292 1.00 97.00 107 LYS A O 1
ATOM 874 N N . LYS A 1 108 ? -8.712 -5.069 -3.808 1.00 97.12 108 LYS A N 1
ATOM 875 C CA . LYS A 1 108 ? -9.801 -4.129 -3.555 1.00 97.12 108 LYS A CA 1
ATOM 876 C C . LYS A 1 108 ? -9.550 -3.465 -2.207 1.00 97.12 108 LYS A C 1
ATOM 878 O O . LYS A 1 108 ? -9.547 -4.156 -1.192 1.00 97.12 108 LYS A O 1
ATOM 883 N N . ARG A 1 109 ? -9.358 -2.146 -2.198 1.00 97.88 109 ARG A N 1
ATOM 884 C CA . ARG A 1 109 ? -9.097 -1.359 -0.985 1.00 97.88 109 ARG A CA 1
ATOM 885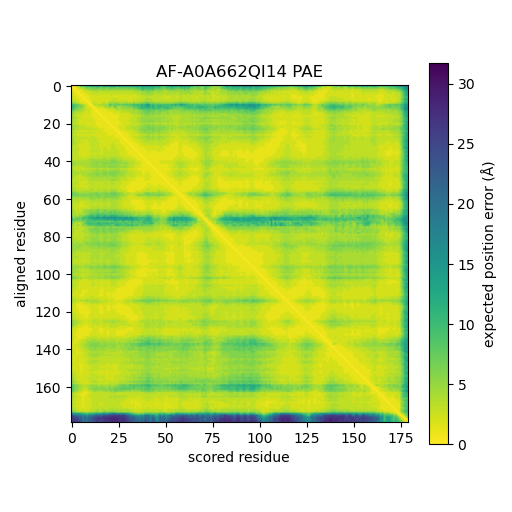 C C . ARG A 1 109 ? -10.307 -0.499 -0.655 1.00 97.88 109 ARG A C 1
ATOM 887 O O . ARG A 1 109 ? -10.734 0.294 -1.490 1.00 97.88 109 ARG A O 1
ATOM 894 N N . LYS A 1 110 ? -10.841 -0.616 0.560 1.00 97.88 110 LYS A N 1
ATOM 895 C CA . LYS A 1 110 ? -11.777 0.362 1.138 1.00 97.88 110 LYS A CA 1
ATOM 896 C C . LYS A 1 110 ? -11.001 1.295 2.063 1.00 97.88 110 LYS A C 1
ATOM 898 O O . LYS A 1 110 ? -10.277 0.824 2.932 1.00 97.88 110 LYS A O 1
ATOM 903 N N . ILE A 1 111 ? -11.145 2.600 1.871 1.00 98.06 111 ILE A N 1
ATOM 904 C CA . ILE A 1 111 ? -10.423 3.628 2.625 1.00 98.06 111 ILE A CA 1
ATOM 905 C C . ILE A 1 111 ? -11.381 4.300 3.602 1.00 98.06 111 ILE A C 1
ATOM 907 O O . ILE A 1 111 ? -12.464 4.740 3.209 1.00 98.06 111 ILE A O 1
ATOM 911 N N . TYR A 1 112 ? -10.937 4.426 4.847 1.00 98.25 112 TYR A N 1
ATOM 912 C CA . TYR A 1 112 ? -11.609 5.140 5.923 1.00 98.25 112 TYR A CA 1
ATOM 913 C C . TYR A 1 112 ? -10.664 6.153 6.565 1.00 98.25 112 TYR A C 1
ATOM 915 O O . TYR A 1 112 ? -9.441 6.045 6.443 1.00 98.25 112 TYR A O 1
ATOM 923 N N . TYR A 1 113 ? -11.238 7.110 7.286 1.00 97.81 113 TYR A N 1
ATOM 924 C CA . TYR A 1 113 ? -10.493 8.048 8.114 1.00 97.81 113 TYR A CA 1
ATOM 925 C C . TYR A 1 113 ? -10.977 8.006 9.560 1.00 97.81 113 TYR A C 1
ATOM 927 O O . TYR A 1 113 ? -12.182 8.025 9.809 1.00 97.81 113 TYR A O 1
ATOM 935 N N . TYR A 1 114 ? -10.045 7.950 10.507 1.00 95.75 114 TYR A N 1
ATOM 936 C CA . TYR A 1 114 ? -10.333 7.868 11.935 1.00 95.75 114 TYR A CA 1
ATOM 937 C C . TYR A 1 114 ? -9.278 8.642 12.730 1.00 95.75 114 TYR A C 1
ATOM 939 O O . TYR A 1 114 ? -8.114 8.267 12.720 1.00 95.75 114 TYR A O 1
ATOM 947 N N . GLU A 1 115 ? -9.666 9.735 13.393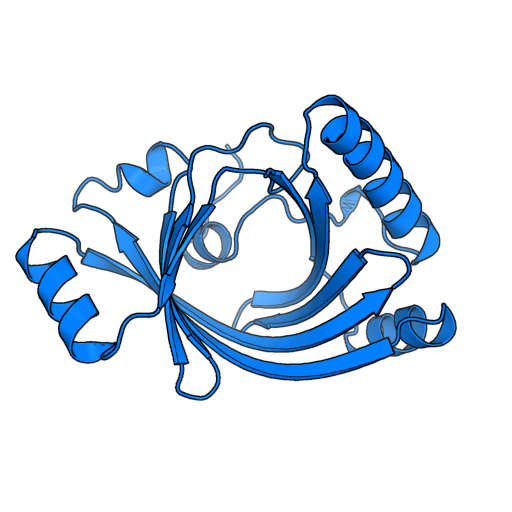 1.00 91.25 115 GLU A N 1
ATOM 948 C CA . GLU A 1 115 ? -8.804 10.491 14.326 1.00 91.25 115 GLU A CA 1
ATOM 949 C C . GLU A 1 115 ? -7.390 10.831 13.806 1.00 91.25 115 GLU A C 1
ATOM 951 O O . GLU A 1 115 ? -6.400 10.733 14.527 1.00 91.25 115 GLU A O 1
ATOM 956 N N . GLY A 1 116 ? -7.262 11.232 12.538 1.00 91.88 116 GLY A N 1
ATOM 957 C CA . GLY A 1 116 ? -5.950 11.541 11.955 1.00 91.88 116 GLY A CA 1
ATOM 958 C C . GLY A 1 116 ? -5.297 10.379 11.199 1.00 91.88 116 GLY A C 1
ATOM 959 O O . GLY A 1 116 ? -4.317 10.598 10.483 1.00 91.88 116 GLY A O 1
ATOM 960 N N . TRP A 1 117 ? -5.846 9.171 11.333 1.00 96.56 117 TRP A N 1
ATOM 961 C CA . TRP A 1 117 ? -5.365 7.940 10.718 1.00 96.56 117 TRP A CA 1
ATOM 962 C C . TRP A 1 117 ? -6.156 7.590 9.470 1.00 96.56 117 TRP A C 1
ATOM 964 O O . TRP A 1 117 ? -7.387 7.665 9.435 1.00 96.56 117 TRP A O 1
ATOM 974 N N . LYS A 1 118 ? -5.439 7.140 8.447 1.00 97.69 118 LYS A N 1
ATOM 975 C CA . LYS A 1 118 ? -6.033 6.497 7.283 1.00 97.69 118 LYS A CA 1
ATOM 976 C C . LYS A 1 118 ? -6.082 4.998 7.544 1.00 97.69 118 LYS A C 1
ATOM 978 O O . LYS A 1 118 ? -5.054 4.386 7.812 1.00 97.69 118 LYS A O 1
ATOM 983 N N . LEU A 1 119 ? -7.272 4.415 7.449 1.00 97.75 119 LEU A N 1
ATOM 984 C CA . LEU A 1 119 ? -7.470 2.973 7.570 1.00 97.75 119 LEU A CA 1
ATOM 985 C C . LEU A 1 119 ? -7.765 2.407 6.180 1.00 97.75 119 LEU A C 1
ATOM 987 O O . LEU A 1 119 ? -8.735 2.813 5.538 1.00 97.75 119 LEU A O 1
ATOM 991 N N . SER A 1 120 ? -6.940 1.480 5.706 1.00 97.75 120 SER A N 1
ATOM 992 C CA . SER A 1 120 ? -7.127 0.801 4.425 1.00 97.75 120 SER A CA 1
ATOM 993 C C . SER A 1 120 ? -7.482 -0.661 4.668 1.00 97.75 120 SER A C 1
ATOM 995 O O . SER A 1 120 ? -6.639 -1.450 5.084 1.00 97.75 120 SER A O 1
ATOM 997 N N . LEU A 1 121 ? -8.737 -1.025 4.413 1.00 97.69 121 LEU A N 1
ATOM 998 C CA . LEU A 1 121 ? -9.197 -2.407 4.466 1.00 97.69 121 LEU A CA 1
ATOM 999 C C . LEU A 1 121 ? -9.022 -3.044 3.086 1.00 97.69 121 LEU A C 1
ATOM 1001 O O . LEU A 1 121 ? -9.769 -2.746 2.148 1.00 97.69 121 LEU A O 1
ATOM 1005 N N . ASP A 1 122 ? -8.024 -3.906 2.978 1.00 97.62 122 ASP A N 1
ATOM 1006 C CA . ASP A 1 122 ? -7.584 -4.533 1.743 1.00 97.62 122 ASP A CA 1
ATOM 1007 C C . ASP A 1 122 ? -8.083 -5.962 1.647 1.00 97.62 122 ASP A C 1
ATOM 1009 O O . ASP A 1 122 ? -7.832 -6.765 2.536 1.00 97.62 122 ASP A O 1
ATOM 1013 N N . ASN A 1 123 ? -8.708 -6.307 0.526 1.00 96.44 123 ASN A N 1
ATOM 1014 C CA . ASN A 1 123 ? -8.876 -7.690 0.098 1.00 96.44 123 ASN A 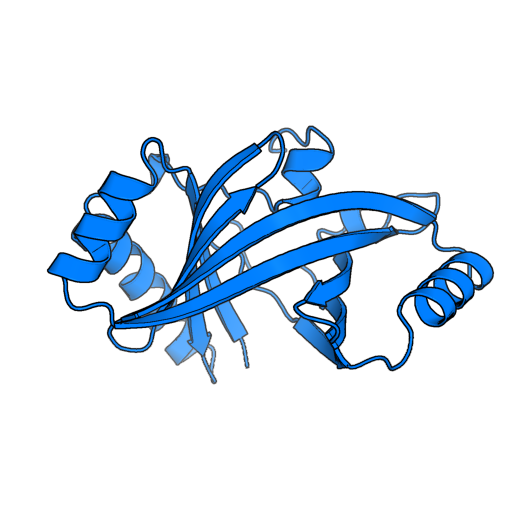CA 1
ATOM 1015 C C . ASN A 1 123 ? -7.906 -7.952 -1.057 1.00 96.44 123 ASN A C 1
ATOM 1017 O O . ASN A 1 123 ? -8.085 -7.413 -2.155 1.00 96.44 123 ASN A O 1
ATOM 1021 N N . VAL A 1 124 ? -6.858 -8.725 -0.778 1.00 96.88 124 VAL A N 1
ATOM 1022 C CA . VAL A 1 124 ? -5.739 -8.983 -1.683 1.00 96.88 124 VAL A CA 1
ATOM 1023 C C . VAL A 1 124 ? -5.903 -10.356 -2.324 1.00 96.88 124 VAL A C 1
ATOM 1025 O O . VAL A 1 124 ? -6.011 -11.375 -1.634 1.00 96.88 124 VAL A O 1
ATOM 1028 N N . GLU A 1 125 ? -5.892 -10.387 -3.657 1.00 95.19 125 GLU A N 1
ATOM 1029 C CA . GLU A 1 125 ? -6.076 -11.610 -4.435 1.00 95.19 125 GLU A CA 1
ATOM 1030 C C . GLU A 1 125 ? -5.014 -12.654 -4.053 1.00 95.19 125 GLU A C 1
ATOM 1032 O O . GLU A 1 125 ? -3.813 -12.392 -4.092 1.00 95.19 125 GLU A O 1
ATOM 1037 N N . GLY A 1 126 ? -5.465 -13.833 -3.614 1.00 93.19 126 GLY A N 1
ATOM 1038 C CA . GLY A 1 126 ? -4.593 -14.931 -3.186 1.00 93.19 126 GLY A CA 1
ATOM 1039 C C . GLY A 1 126 ? -3.929 -14.772 -1.809 1.00 93.19 126 GLY A C 1
ATOM 1040 O O . GLY A 1 126 ? -3.257 -15.705 -1.376 1.00 93.19 126 GLY A O 1
ATOM 1041 N N . MET A 1 127 ? -4.114 -13.651 -1.096 1.00 93.88 127 MET A N 1
ATOM 1042 C CA . MET A 1 127 ? -3.481 -13.418 0.220 1.00 93.88 127 MET A CA 1
ATOM 1043 C C . MET A 1 127 ? -4.466 -13.167 1.366 1.00 93.88 127 MET A C 1
ATOM 1045 O O . MET A 1 127 ? -4.058 -13.240 2.529 1.00 93.88 127 MET A O 1
ATOM 1049 N N . GLY A 1 128 ? -5.736 -12.897 1.061 1.00 93.75 128 GLY A N 1
ATOM 1050 C CA . GLY A 1 128 ? -6.783 -12.646 2.050 1.00 93.75 128 GLY A CA 1
ATOM 1051 C C . GLY A 1 128 ? -6.915 -11.170 2.416 1.00 93.75 128 GLY A C 1
ATOM 1052 O O . GLY A 1 128 ? -6.548 -10.291 1.633 1.00 93.75 128 GLY A O 1
ATOM 1053 N N . THR A 1 129 ? -7.466 -10.905 3.600 1.00 95.38 129 THR A N 1
ATOM 1054 C CA . THR A 1 129 ? -7.822 -9.549 4.025 1.00 95.38 129 THR A CA 1
ATOM 1055 C C . THR A 1 129 ? -6.834 -8.981 5.038 1.00 95.38 129 THR A C 1
ATOM 1057 O O . THR A 1 129 ? -6.367 -9.679 5.942 1.00 95.38 129 THR A O 1
ATOM 1060 N N . PHE A 1 130 ? -6.550 -7.687 4.909 1.00 96.94 130 PHE A N 1
ATOM 1061 C CA . PHE A 1 130 ? -5.683 -6.934 5.803 1.00 96.94 130 PHE A CA 1
ATOM 1062 C C . PHE A 1 130 ? -6.286 -5.575 6.148 1.00 96.94 130 PHE A C 1
ATOM 1064 O O . PHE A 1 130 ? -6.993 -4.979 5.339 1.00 96.94 130 PHE A O 1
ATOM 1071 N N . LEU A 1 131 ? -5.971 -5.074 7.337 1.00 97.38 131 LEU A N 1
ATOM 1072 C CA . LEU A 1 131 ? -6.176 -3.682 7.714 1.00 97.38 131 LEU A CA 1
ATOM 1073 C C . LEU A 1 131 ? -4.808 -3.001 7.797 1.00 97.38 131 LEU A C 1
ATOM 1075 O O . LEU A 1 131 ? -3.988 -3.382 8.631 1.00 97.38 131 LEU A O 1
ATOM 1079 N N . GLU A 1 132 ? -4.565 -2.002 6.954 1.00 97.19 132 GLU A N 1
ATOM 1080 C CA . GLU A 1 132 ? -3.440 -1.076 7.112 1.00 97.19 132 GLU A CA 1
ATOM 1081 C C . GLU A 1 132 ? -3.914 0.179 7.845 1.00 97.19 132 GLU A C 1
ATOM 1083 O O . GLU A 1 132 ? -4.972 0.730 7.533 1.00 97.19 132 GLU A O 1
ATOM 1088 N N . ILE A 1 133 ? -3.127 0.627 8.816 1.00 96.69 133 ILE A N 1
ATOM 1089 C CA . ILE A 1 133 ? -3.320 1.884 9.534 1.00 96.69 133 ILE A CA 1
ATOM 1090 C C . ILE A 1 133 ? -2.105 2.747 9.223 1.00 96.69 133 ILE A C 1
ATOM 1092 O O . ILE A 1 133 ? -0.977 2.315 9.444 1.00 96.69 133 ILE A O 1
ATOM 1096 N N . GLU A 1 134 ? -2.341 3.944 8.696 1.00 95.56 134 GLU A N 1
ATOM 1097 C CA . GLU A 1 134 ? -1.308 4.849 8.194 1.00 95.56 134 GLU A CA 1
ATOM 1098 C C . GLU A 1 134 ? -1.472 6.246 8.805 1.00 95.56 134 GLU A C 1
ATOM 1100 O O . GLU A 1 134 ? -2.577 6.803 8.859 1.00 95.56 134 GLU A O 1
ATOM 1105 N N . GLY A 1 135 ? -0.360 6.843 9.235 1.00 94.19 135 GLY A N 1
ATOM 1106 C CA . GLY A 1 135 ? -0.299 8.213 9.733 1.00 94.19 135 GLY A CA 1
ATOM 1107 C C . GLY A 1 135 ? 0.981 8.914 9.295 1.00 94.19 135 GLY A C 1
ATOM 1108 O O . GLY A 1 135 ? 2.065 8.344 9.326 1.00 94.19 135 GLY A O 1
ATOM 1109 N N . LYS A 1 136 ? 0.875 10.184 8.904 1.00 90.50 136 LYS A N 1
ATOM 1110 C CA . LYS A 1 136 ? 2.027 10.993 8.477 1.00 90.50 136 LYS A CA 1
ATOM 1111 C C . LYS A 1 136 ? 2.639 11.737 9.657 1.00 90.50 136 LYS A C 1
ATOM 1113 O O . LYS A 1 136 ? 1.890 12.297 10.451 1.00 90.50 136 LYS A O 1
ATOM 1118 N N . ALA A 1 137 ? 3.966 11.770 9.721 1.00 88.94 137 ALA A N 1
ATOM 1119 C CA . ALA A 1 137 ? 4.769 12.537 10.665 1.00 88.94 137 ALA A CA 1
ATOM 1120 C C . ALA A 1 137 ? 5.710 13.502 9.922 1.00 88.94 137 ALA A C 1
ATOM 1122 O O . ALA A 1 137 ? 6.309 13.159 8.895 1.00 88.94 137 ALA A O 1
ATOM 1123 N N . ASN A 1 138 ? 5.875 14.714 10.445 1.00 88.31 138 ASN A N 1
ATOM 1124 C CA . ASN A 1 138 ? 6.723 15.758 9.865 1.00 88.31 138 ASN A CA 1
ATOM 1125 C C . ASN A 1 138 ? 8.081 15.895 10.566 1.00 88.31 138 ASN A C 1
ATOM 1127 O O . ASN A 1 138 ? 8.959 16.587 10.056 1.00 88.31 138 ASN A O 1
ATOM 1131 N N . SER A 1 139 ? 8.273 15.218 11.697 1.00 88.56 139 SER A N 1
ATOM 1132 C CA . SER A 1 139 ? 9.525 15.185 12.458 1.00 88.56 139 SER A CA 1
ATOM 1133 C C . SER A 1 139 ? 9.756 13.805 13.077 1.00 88.56 139 SER A C 1
ATOM 1135 O O . SER A 1 139 ? 8.819 13.014 13.195 1.00 88.56 139 SER A O 1
ATOM 1137 N N . ASP A 1 140 ? 10.986 13.524 13.510 1.00 87.69 140 ASP A N 1
ATOM 1138 C CA . ASP A 1 140 ? 11.295 12.273 14.215 1.00 87.69 140 ASP A CA 1
ATOM 1139 C C . ASP A 1 140 ? 10.605 12.196 15.592 1.00 87.69 140 ASP A C 1
ATOM 1141 O O . ASP A 1 140 ? 10.230 11.113 16.028 1.00 87.69 140 ASP A O 1
ATOM 1145 N N . ALA A 1 141 ? 10.362 13.333 16.255 1.00 90.62 141 ALA A N 1
ATOM 1146 C CA . ALA A 1 141 ? 9.601 13.364 17.506 1.00 90.62 141 ALA A CA 1
ATOM 1147 C C . ALA A 1 141 ? 8.131 12.962 17.285 1.00 90.62 141 ALA A C 1
ATOM 1149 O O . ALA A 1 141 ? 7.618 12.083 17.973 1.00 90.62 141 ALA A O 1
ATOM 1150 N N . GLU A 1 142 ? 7.481 13.544 16.270 1.00 91.69 142 GLU A N 1
ATOM 1151 C CA . GLU A 1 142 ? 6.102 13.196 15.893 1.00 91.69 142 GLU A CA 1
ATOM 1152 C C . GLU A 1 142 ? 5.997 11.740 15.411 1.00 91.69 142 GLU A C 1
ATOM 1154 O O . GLU A 1 142 ? 4.998 11.066 15.653 1.00 91.69 142 GLU A O 1
ATOM 1159 N N . TYR A 1 143 ? 7.042 11.235 14.750 1.00 90.19 143 TYR A N 1
ATOM 1160 C CA . TYR A 1 143 ? 7.137 9.836 14.345 1.00 90.19 143 TYR A CA 1
ATOM 1161 C C . TYR A 1 143 ? 7.086 8.889 15.551 1.00 90.19 143 TYR A C 1
ATOM 1163 O O . TYR A 1 143 ? 6.311 7.933 15.536 1.00 90.19 143 TYR A O 1
ATOM 1171 N N . MET A 1 144 ? 7.876 9.161 16.596 1.00 89.50 144 MET A N 1
ATOM 1172 C CA . MET A 1 144 ? 7.908 8.324 17.801 1.00 89.50 144 MET A CA 1
ATOM 1173 C C . MET A 1 144 ? 6.560 8.339 18.532 1.00 89.50 144 MET A C 1
ATOM 1175 O O . MET A 1 144 ? 6.063 7.273 18.885 1.00 89.50 144 MET A O 1
ATOM 1179 N N . GLU A 1 145 ? 5.926 9.510 18.663 1.00 92.62 145 GLU A N 1
ATOM 1180 C CA . GLU A 1 145 ? 4.588 9.635 19.261 1.00 92.62 145 GLU A CA 1
ATOM 1181 C C . GLU A 1 145 ? 3.537 8.842 18.466 1.00 92.62 145 GLU A C 1
ATOM 1183 O O . GLU A 1 145 ? 2.775 8.050 19.020 1.00 92.62 145 GLU A O 1
ATOM 1188 N N . LYS A 1 146 ? 3.501 9.010 17.138 1.00 93.12 146 LYS A N 1
ATOM 1189 C CA . LYS A 1 146 ? 2.556 8.287 16.276 1.00 93.12 146 LYS A CA 1
ATOM 1190 C C . LYS A 1 146 ? 2.787 6.783 16.311 1.00 93.12 146 LYS A C 1
ATOM 1192 O O . LYS A 1 146 ? 1.816 6.033 16.271 1.00 93.12 146 LYS A O 1
ATOM 1197 N N . ARG A 1 147 ? 4.040 6.334 16.406 1.00 91.31 147 ARG A N 1
ATOM 1198 C CA . ARG A 1 147 ? 4.355 4.911 16.547 1.00 91.31 147 ARG A CA 1
ATOM 1199 C C . ARG A 1 147 ? 3.734 4.328 17.813 1.00 91.31 147 ARG A C 1
ATOM 1201 O O . ARG A 1 147 ? 3.182 3.247 17.734 1.00 91.31 147 ARG A O 1
ATOM 1208 N N . GLU A 1 148 ? 3.780 5.008 18.951 1.00 91.06 148 GLU A N 1
ATOM 1209 C CA . GLU A 1 148 ? 3.135 4.502 20.174 1.00 91.06 148 GLU A CA 1
ATOM 1210 C C . GLU A 1 148 ? 1.607 4.472 20.016 1.00 91.06 148 GLU A C 1
ATOM 1212 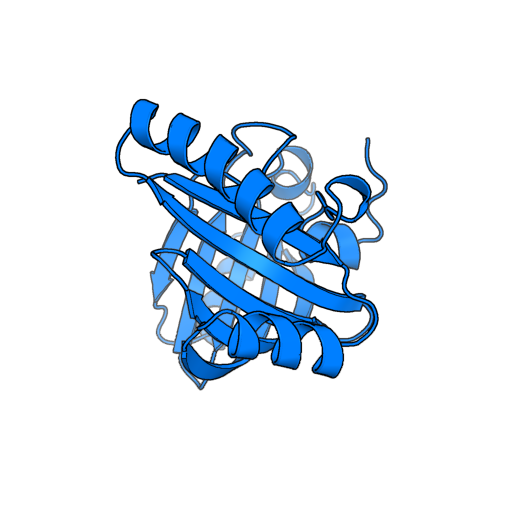O O . GLU A 1 148 ? 0.968 3.436 20.211 1.00 91.06 148 GLU A O 1
ATOM 1217 N N . ARG A 1 149 ? 1.032 5.570 19.514 1.00 93.81 149 ARG A N 1
ATOM 1218 C CA . ARG A 1 149 ? -0.421 5.720 19.334 1.00 93.81 149 ARG A CA 1
ATOM 1219 C C . ARG A 1 149 ? -1.026 4.730 18.338 1.00 93.81 149 ARG A C 1
ATOM 1221 O O . ARG A 1 149 ? -2.204 4.397 18.454 1.00 93.81 149 ARG A O 1
ATOM 1228 N N . ILE A 1 150 ? -0.261 4.252 17.354 1.00 93.94 150 ILE A N 1
ATOM 1229 C CA . ILE A 1 150 ? -0.776 3.281 16.379 1.00 93.94 150 ILE A CA 1
ATOM 1230 C C . ILE A 1 150 ? -1.016 1.905 17.012 1.00 93.94 150 ILE A C 1
ATOM 1232 O O . ILE A 1 150 ? -1.986 1.238 16.657 1.00 93.94 150 ILE A O 1
ATOM 1236 N N . PHE A 1 151 ? -0.187 1.495 17.978 1.00 91.25 151 PHE A N 1
ATOM 1237 C CA . PHE A 1 151 ? -0.369 0.232 18.695 1.00 91.25 151 PHE A CA 1
ATOM 1238 C C . PHE A 1 151 ? -1.507 0.330 19.716 1.00 91.25 151 PHE A C 1
ATOM 1240 O O . PHE A 1 151 ? -2.318 -0.589 19.802 1.00 91.25 151 PHE A O 1
ATOM 1247 N N . GLU A 1 152 ? -1.658 1.474 20.389 1.00 92.69 152 GLU A N 1
ATOM 1248 C CA . GLU A 1 152 ? -2.844 1.756 21.214 1.00 92.69 152 GLU A CA 1
ATOM 1249 C C . GLU A 1 152 ? -4.136 1.690 20.381 1.00 92.69 152 GLU A C 1
ATOM 1251 O O . GLU A 1 152 ? -5.146 1.127 20.810 1.00 92.69 152 GLU A O 1
ATOM 1256 N N . LEU A 1 153 ? -4.102 2.220 19.153 1.00 93.00 153 LEU A N 1
ATOM 1257 C CA . LEU A 1 153 ? -5.229 2.148 18.228 1.00 93.00 153 LEU A CA 1
ATOM 1258 C C . LEU A 1 153 ? -5.543 0.703 17.813 1.00 93.00 153 LEU A C 1
ATOM 1260 O O . LEU A 1 153 ? -6.718 0.340 17.748 1.00 93.00 153 LEU A O 1
ATOM 1264 N N . LEU A 1 154 ? -4.534 -0.140 17.567 1.00 92.44 154 LEU A N 1
ATOM 1265 C CA . LEU A 1 154 ? -4.753 -1.564 17.286 1.00 92.44 154 LEU A CA 1
ATOM 1266 C C . LEU A 1 154 ? -5.505 -2.253 18.428 1.00 92.44 154 LEU A C 1
ATOM 1268 O O . LEU A 1 154 ? -6.533 -2.893 18.183 1.00 92.44 154 LEU A O 1
ATOM 1272 N N . GLU A 1 155 ? -5.053 -2.061 19.668 1.00 90.94 155 GLU A N 1
ATOM 1273 C CA . GLU A 1 155 ? -5.722 -2.617 20.847 1.00 90.94 155 GLU A CA 1
ATOM 1274 C C . GLU A 1 155 ? -7.157 -2.093 20.975 1.00 90.94 155 GLU A C 1
ATOM 1276 O O . GLU A 1 155 ? -8.093 -2.861 21.216 1.00 90.94 155 GLU A O 1
ATOM 1281 N N . HIS A 1 156 ? -7.370 -0.799 20.720 1.00 90.06 156 HIS A N 1
ATOM 1282 C CA . HIS A 1 156 ? -8.693 -0.180 20.765 1.00 90.06 156 HIS A CA 1
ATOM 1283 C C . HIS A 1 156 ? -9.674 -0.743 19.719 1.00 90.06 156 HIS A C 1
ATOM 1285 O O . HIS A 1 156 ? -10.893 -0.767 19.950 1.00 90.06 156 HIS A O 1
ATOM 1291 N N . LEU A 1 157 ? -9.155 -1.212 18.580 1.00 89.50 157 LEU A N 1
ATOM 1292 C CA . LEU A 1 157 ? -9.903 -1.903 17.523 1.00 89.50 157 LEU A CA 1
ATOM 1293 C C . LEU A 1 157 ? -10.080 -3.411 17.792 1.00 89.50 157 LEU A C 1
ATOM 1295 O O . LEU A 1 157 ? -10.745 -4.111 17.016 1.00 89.50 157 LEU A O 1
ATOM 1299 N N . GLY A 1 158 ? -9.538 -3.914 18.905 1.00 89.25 158 GLY A N 1
ATOM 1300 C CA . GLY A 1 158 ? -9.576 -5.328 19.272 1.00 89.25 158 GLY A CA 1
ATOM 1301 C C . GLY A 1 158 ? -8.690 -6.189 18.374 1.00 89.25 158 GLY A C 1
ATOM 1302 O O . GLY A 1 158 ? -9.073 -7.314 18.044 1.00 89.25 158 GLY A O 1
ATOM 1303 N N . LEU A 1 159 ? -7.561 -5.636 17.926 1.00 91.06 159 LEU A N 1
ATOM 1304 C CA . LEU A 1 159 ? -6.521 -6.318 17.160 1.00 91.06 159 LEU A CA 1
ATOM 1305 C C . LEU A 1 159 ? -5.285 -6.513 18.041 1.00 91.06 159 LEU A C 1
ATOM 1307 O O . LEU A 1 159 ? -5.000 -5.692 18.910 1.00 91.06 159 LEU A O 1
ATOM 1311 N N . SER A 1 160 ? -4.552 -7.606 17.826 1.00 86.31 160 SER A N 1
ATOM 1312 C CA . SER A 1 160 ? -3.325 -7.888 18.570 1.00 86.31 160 SER A CA 1
ATOM 1313 C C . SER A 1 160 ? -2.091 -7.486 17.770 1.00 86.31 160 SER A C 1
ATOM 1315 O O . SER A 1 160 ? -2.028 -7.712 16.564 1.00 86.31 160 SER A O 1
ATOM 1317 N N . ASP A 1 161 ? -1.050 -7.013 18.459 1.00 83.50 161 ASP A N 1
ATOM 1318 C CA . ASP A 1 161 ? 0.293 -6.869 17.876 1.00 83.50 161 ASP A CA 1
ATOM 1319 C C . ASP A 1 161 ? 0.838 -8.205 17.317 1.00 83.50 161 ASP A C 1
ATOM 1321 O O . ASP A 1 161 ? 1.624 -8.246 16.374 1.00 83.50 161 ASP A O 1
ATOM 1325 N N . LYS A 1 162 ? 0.348 -9.343 17.827 1.00 84.00 162 LYS A N 1
ATOM 1326 C CA . LYS A 1 162 ? 0.696 -10.675 17.301 1.00 84.00 162 LYS A CA 1
ATOM 1327 C C . LYS A 1 162 ? 0.189 -10.922 15.879 1.00 84.00 162 LYS A C 1
ATOM 1329 O O . LYS A 1 162 ? 0.752 -11.763 15.185 1.00 84.00 162 LYS A O 1
ATOM 1334 N N . ASP A 1 163 ? -0.848 -10.201 15.459 1.00 85.56 163 ASP A N 1
ATOM 1335 C CA . ASP A 1 163 ? -1.455 -10.320 14.131 1.00 85.56 163 ASP A CA 1
ATOM 1336 C C . ASP A 1 163 ? -0.833 -9.336 13.120 1.00 85.56 163 ASP A C 1
ATOM 1338 O O . ASP A 1 163 ? -1.238 -9.293 11.949 1.00 85.56 163 ASP A O 1
ATOM 1342 N N . VAL A 1 164 ? 0.152 -8.540 13.560 1.00 92.50 164 VAL A N 1
ATOM 1343 C CA . VAL A 1 164 ? 0.878 -7.599 12.708 1.00 92.50 164 VAL A CA 1
ATOM 1344 C C . VAL A 1 164 ? 1.685 -8.365 11.666 1.00 92.50 164 VAL A C 1
ATOM 1346 O O . VAL A 1 164 ? 2.622 -9.108 11.956 1.00 92.50 164 VAL A O 1
ATOM 1349 N N . GLU A 1 165 ? 1.332 -8.133 10.409 1.00 94.00 165 GLU A N 1
ATOM 1350 C CA . GLU A 1 165 ? 2.012 -8.662 9.243 1.00 94.00 165 GLU A CA 1
ATOM 1351 C C . GLU A 1 165 ? 3.116 -7.687 8.829 1.00 94.00 165 GLU A C 1
ATOM 1353 O O . GLU A 1 165 ? 2.897 -6.720 8.089 1.00 94.00 165 GLU A O 1
ATOM 1358 N N . ARG A 1 166 ? 4.332 -7.964 9.304 1.00 91.25 166 ARG A N 1
ATOM 1359 C CA . ARG A 1 166 ? 5.516 -7.145 9.016 1.00 91.25 166 ARG A CA 1
ATOM 1360 C C . ARG A 1 166 ? 5.936 -7.228 7.554 1.00 91.25 166 ARG A C 1
ATOM 1362 O O . ARG A 1 166 ? 6.603 -6.320 7.061 1.00 91.25 166 ARG A O 1
ATOM 1369 N N . ARG A 1 167 ? 5.563 -8.274 6.817 1.00 91.19 167 ARG A N 1
ATOM 1370 C CA . ARG A 1 167 ? 5.893 -8.387 5.390 1.00 91.19 167 ARG A CA 1
ATOM 1371 C C . ARG A 1 167 ? 5.013 -7.456 4.558 1.00 91.19 167 ARG A C 1
ATOM 1373 O O . ARG A 1 167 ? 3.818 -7.285 4.789 1.00 91.19 167 ARG A O 1
ATOM 1380 N N . SER A 1 168 ? 5.602 -6.826 3.556 1.00 92.81 168 SER A N 1
ATOM 1381 C CA . SER A 1 168 ? 4.876 -6.123 2.501 1.00 92.81 168 SER A CA 1
ATOM 1382 C C . SER A 1 168 ? 4.133 -7.121 1.608 1.00 92.81 168 SER A C 1
ATOM 1384 O O . SER A 1 168 ? 4.475 -8.302 1.564 1.00 92.81 168 SER A O 1
ATOM 1386 N N . TYR A 1 169 ? 3.143 -6.657 0.841 1.00 94.88 169 TYR A N 1
ATOM 1387 C CA . TYR A 1 169 ? 2.471 -7.527 -0.133 1.00 94.88 169 TYR A CA 1
ATOM 1388 C C . TYR A 1 169 ? 3.425 -8.102 -1.186 1.00 94.88 169 TYR A C 1
ATOM 1390 O O . TYR A 1 169 ? 3.218 -9.223 -1.638 1.00 94.88 169 TYR A O 1
ATOM 1398 N N . LEU A 1 170 ? 4.498 -7.377 -1.523 1.00 94.44 170 LEU A N 1
ATOM 1399 C CA . LEU A 1 170 ? 5.573 -7.893 -2.370 1.00 94.44 170 LEU A CA 1
ATOM 1400 C C . LEU A 1 170 ? 6.234 -9.123 -1.733 1.00 94.44 170 LEU A C 1
ATOM 1402 O O . LEU A 1 170 ? 6.327 -10.175 -2.359 1.00 94.44 170 LEU A O 1
ATOM 1406 N N . GLU A 1 171 ? 6.668 -9.007 -0.477 1.00 93.06 171 GLU A N 1
ATOM 1407 C CA . GLU A 1 171 ? 7.315 -10.109 0.245 1.00 93.06 171 GLU A CA 1
ATOM 1408 C C . GLU A 1 171 ? 6.366 -11.301 0.420 1.00 93.06 171 GLU A C 1
ATOM 1410 O O . GLU A 1 171 ? 6.777 -12.443 0.217 1.00 93.06 171 GLU A O 1
ATOM 1415 N N . LEU A 1 172 ? 5.088 -11.045 0.719 1.00 93.25 172 LEU A N 1
ATOM 1416 C CA . LEU A 1 172 ? 4.057 -12.081 0.803 1.00 93.25 172 LEU A CA 1
ATOM 1417 C C . LEU A 1 172 ? 3.847 -12.803 -0.528 1.00 93.25 172 LEU A C 1
ATOM 1419 O O . LEU A 1 172 ? 3.822 -14.032 -0.556 1.00 93.25 172 LEU A O 1
ATOM 1423 N N . SER A 1 173 ? 3.752 -12.058 -1.632 1.00 92.06 173 SER A N 1
ATOM 1424 C CA . SER A 1 173 ? 3.572 -12.633 -2.967 1.00 92.06 173 SER A CA 1
ATOM 1425 C C . SER A 1 173 ? 4.737 -13.512 -3.400 1.00 92.06 173 SER A C 1
ATOM 1427 O O . SER A 1 173 ? 4.537 -14.456 -4.158 1.00 92.06 173 SER A O 1
ATOM 1429 N N . LEU A 1 174 ? 5.951 -13.187 -2.962 1.00 90.50 174 LEU A N 1
ATOM 1430 C CA . LEU A 1 174 ? 7.162 -13.922 -3.319 1.00 90.50 174 LEU A CA 1
ATOM 1431 C C . LEU A 1 174 ? 7.442 -15.102 -2.377 1.00 90.50 174 LEU A C 1
ATOM 1433 O O . LEU A 1 174 ? 8.486 -15.742 -2.494 1.00 90.50 174 LEU A O 1
ATOM 1437 N N . GLY A 1 175 ? 6.534 -15.394 -1.439 1.00 79.88 175 GLY A N 1
ATOM 1438 C CA . GLY A 1 175 ? 6.713 -16.458 -0.452 1.00 79.88 175 GLY A CA 1
ATOM 1439 C C . GLY A 1 175 ? 7.816 -16.159 0.567 1.00 79.88 175 GLY A C 1
ATOM 1440 O O . GLY A 1 175 ? 8.378 -17.087 1.151 1.00 79.88 175 GLY A O 1
ATOM 1441 N N . GLY A 1 176 ? 8.144 -14.878 0.775 1.00 57.28 176 GLY A N 1
ATOM 1442 C CA . GLY A 1 176 ? 9.160 -14.434 1.719 1.00 57.28 176 GLY A CA 1
ATOM 1443 C C . GLY A 1 176 ? 8.850 -14.931 3.130 1.00 57.28 176 GLY A C 1
ATOM 1444 O O . GLY A 1 176 ? 7.837 -14.562 3.734 1.00 57.28 176 GLY A O 1
ATOM 1445 N N . ARG A 1 177 ? 9.723 -15.794 3.655 1.00 38.69 177 ARG A N 1
ATOM 1446 C CA . ARG A 1 177 ? 9.799 -16.087 5.090 1.00 38.69 177 ARG A CA 1
ATOM 1447 C C . ARG A 1 177 ? 10.542 -14.931 5.759 1.00 38.69 177 ARG A C 1
ATOM 1449 O O . ARG A 1 177 ? 11.456 -14.377 5.149 1.00 38.69 177 ARG A O 1
ATOM 1456 N N . GLU A 1 178 ? 10.132 -14.564 6.971 1.00 43.84 178 GLU A N 1
ATOM 1457 C CA . GLU A 1 178 ? 10.916 -13.658 7.817 1.00 43.84 178 GLU A CA 1
ATOM 1458 C C . GLU A 1 178 ? 12.353 -14.203 7.917 1.00 43.84 178 GLU A C 1
ATOM 1460 O O . GLU A 1 178 ? 12.542 -15.415 8.064 1.00 43.84 178 GLU A O 1
ATOM 1465 N N . LYS A 1 179 ? 13.347 -13.331 7.719 1.00 35.69 179 LYS A N 1
ATOM 1466 C CA . LYS A 1 179 ? 14.751 -13.648 8.004 1.00 35.69 179 LYS A CA 1
ATOM 1467 C C . LYS A 1 179 ? 15.013 -13.490 9.490 1.00 35.69 179 LYS A C 1
ATOM 1469 O O . LYS A 1 179 ? 14.510 -12.489 10.045 1.00 35.69 179 LYS A O 1
#

Secondary structure (DSSP, 8-state):
-EEEEEEEEES-HHHHHHHHHHTTPEEEEEEEEEEEEEE-TT-HHHHTT-EEEEEEETTEEEEEEEEEES-SSS--EEEEEEEES-HHHHHHHHHHTT-EEEEEEEEEEEEEEETTEEEEEEEETTTEEEEEEEEEESSHHHHHHHHHHHHHHHHHTT--GGGB--S-HHHHHTT----

Foldseek 3Di:
DKKWKWKFADDDLVVLVVLCVVQPWAWDDKKKKKKWWKDAPVRVCVVQQKTWIWIDIPNWIKTKTWHHAPDLLTPMTDIDMDTDNDPVVVVVVCVVVGMDGDDMKIWIWTWIDDPQWIWTWIQIVPPGTMIMIMHDDPDPVSVVVVNVVVQVVCVSSVHHSVRTDSDDVSCVRVVNDDD

Nearest PDB structures (foldseek):
  7ns9-assembly1_A  TM=8.795E-01  e=5.603E-16  Sulfolobus acidocaldarius DSM 639
  1yem-assembly1_A  TM=9.292E-01  e=6.471E-15  Pyrococcus furiosus DSM 3638
  2aca-assembly1_B  TM=9.011E-01  e=3.425E-13  Vibrio parahaemolyticus
  3n10-assembly1_A  TM=8.791E-01  e=3.244E-13  Yersinia pestis
  2fjt-assembly1_B  TM=8.740E-01  e=2.060E-12  Yersinia pestis KIM10+

Solvent-accessible surface area (backbone atoms only — not comparable to full-atom values): 9712 Å² total; per-residue (Å²): 114,41,44,43,31,49,35,30,61,43,91,53,67,68,56,53,51,52,50,46,44,73,74,61,34,42,82,72,53,72,47,54,38,45,34,40,30,44,31,42,92,82,40,53,38,60,74,62,54,23,46,36,35,43,34,38,42,88,88,45,29,35,41,34,43,34,41,50,56,78,51,83,89,41,69,21,34,52,72,53,73,46,80,44,96,46,65,69,59,51,51,51,50,44,44,73,77,54,32,39,84,76,48,74,51,47,31,46,35,38,36,30,42,42,99,83,30,40,36,37,43,33,43,32,73,98,74,50,36,33,41,35,42,38,36,82,20,83,45,74,68,49,38,55,55,49,53,55,52,52,55,55,49,35,50,76,71,74,43,57,81,87,42,48,44,78,65,51,72,67,40,56,74,71,67,58,69,89,130

Radius of gyration: 16.41 Å; Cα contacts (8 Å, |Δi|>4): 353; chains: 1; bounding box: 39×32×43 Å

Mean predicted aligned error: 4.13 Å

pLDDT: mean 92.46, std 9.04, range [35.69, 98.5]

Sequence (179 aa):
MIEVEVKVRVGDTNEIERRILYKGASYMKAVMQHDVYFDFPDKRLLRDGCALRIREEDGICMMTFKGIRRNSETGSREEIETSVESREEICKILERVGLMRICEVKKKRKIYYYEGWKLSLDNVEGMGTFLEIEGKANSDAEYMEKRERIFELLEHLGLSDKDVERRSYLELSLGGREK